Protein 3TJM (pdb70)

GO terms:
  GO:0005737 cytoplasm (C, IDA)
  GO:0004316 3-oxoacyl-[acyl-carrier-protein] reductase (NADPH) activity (F, IDA)
  GO:0006631 fatty acid metabolic process (P, IDA)
  GO:0019171 (3R)-hydroxyacyl-[acyl-carrier-protein] dehydratase activity (F, IDA)
  GO:0044788 host-mediated perturbation of viral process (P, IDA)
  GO:0004312 fatty acid synthase activity (F, EXP)
  GO:0004313 [acyl-carrier-protein] S-acetyltransferase activity (F, EXP)
  GO:0004315 3-oxoacyl-[acyl-carrier-protein] synthase activity (F, EXP)
  GO:0141148 enoyl-[acyl-carrier-protein] reductase (NADPH) activity (F, EXP)
  GO:0019171 (3R)-hydroxyacyl-[acyl-carrier-protein] dehydratase activity (F, EXP)
  GO:0005515 protein binding (F, IPI)
  GO:0006631 fatty acid metabolic process (P, TAS)
  GO:0004313 [acyl-carrier-protein] S-acetyltransferase activity (F, IDA)
  GO:0005829 cytosol (C, TAS)
  GO:0046949 fatty-acyl-CoA biosynthetic process (P, TAS)
  GO:0045296 cadherin binding (F, HDA)
  GO:0005829 cytosol (C, IDA)
  GO:0005886 plasma membrane (C, IDA)
  GO:0001649 osteoblast differentiation (P, HDA)
  GO:0070062 extracellular exosome (C, HDA)

Nearest PDB structures (foldseek):
  3tjm-assembly1_A  TM=1.004E+00  e=5.003E-56  Homo sapiens
  7mhd-assembly1_A  TM=9.958E-01  e=5.129E-49  Homo sapiens
  7mhe-assembly1_AAA  TM=9.883E-01  e=7.276E-49  Homo sapiens
  4z49-assembly2_B  TM=9.586E-01  e=8.166E-47  Homo sapiens
  2px6-assembly1_A  TM=9.885E-01  e=1.459E-42  Homo sapiens

Foldseek 3Di:
DVCQLWDDQPDDQKAWLEDQDDPDAEEEEEDALSFHPVLCNVLCHPANGGYMYGGDHNPADLQALLRNLVVVVVVSCVVPVDDDHHYEYAHLGLQSQVSNLQVVPVVPPPDDHDHAYEYEAYHLCRLVVVLVVQCVVDDPPDPLLLLLSLLLVVLVVQDVDDRPVSSVVRRPDDDNQVNLQVSLVSSCVVVVPDDSVRSSRSSSVSSSSSVNSNPDDHPAAAAYEYEYEHCVCPDQNVNVVRHPHHYHYDHAHDHSRCLCDDRNVVVVSVVVVVD

Sequence (275 aa):
NLRSLLVNPEGPTLMMRLNSVQSSERPLFLVHPIEGSTTVFHSLASRLSIPTYGLQCTRAAPLDSIHHSLAAYYIDCIRQVQPEGPYRVAGYSYGACVAFEMCSQLQAQQSPAPTHNSLFLFDGSPTYVLAYTGSYRAKLTPGCEAEAETEAICFFVQQFTDMEHNRVLEALLPLKGLEERVAAAVDLIIKSHQGLDRQELSFAARSFYYKLRAAEQYTPKAKYHGNVMLLRAAAGADYNLSQVCDGKVSVHVIEGDHATLLEGSGLESIISIIHSS

Structure (mmCIF, N/CA/C/O backbone):
data_3TJM
#
_entry.id   3TJM
#
_cell.length_a   50.915
_cell.length_b   62.097
_cell.length_c   76.511
_cell.angle_alpha   90.00
_cell.angle_beta   90.00
_cell.angle_gamma   90.00
#
_symmetry.space_group_name_H-M   'P 21 21 21'
#
loop_
_entity.id
_entity.type
_entity.pdbx_description
1 polymer 'Fatty acid synthase'
2 non-polymer 'methyl (R)-(6Z,9Z,12Z)-octadeca-6,9,12-trien-1-ylphosphonofluoridate'
3 water water
#
loop_
_atom_site.group_PDB
_atom_site.id
_atom_site.type_symbol
_atom_site.label_atom_id
_atom_site.label_alt_id
_atom_site.label_comp_id
_atom_site.label_asym_id
_atom_site.label_entity_id
_atom_site.label_seq_id
_atom_site.pdbx_PDB_ins_code
_atom_site.Cartn_x
_atom_site.Cartn_y
_atom_site.Cartn_z
_atom_site.occupancy
_atom_site.B_iso_or_equiv
_atom_site.auth_seq_id
_atom_site.auth_comp_id
_atom_site.auth_asym_id
_atom_site.auth_atom_id
_atom_site.pdbx_PDB_model_num
ATOM 1 N N . ASN A 1 1 ? -7.717 76.439 44.318 1.00 26.85 2218 ASN A N 1
ATOM 2 C CA . ASN A 1 1 ? -9.162 76.102 44.120 1.00 25.17 2218 ASN A CA 1
ATOM 3 C C . ASN A 1 1 ? -9.422 74.692 44.610 1.00 24.16 2218 ASN A C 1
ATOM 4 O O . ASN A 1 1 ? -8.834 73.726 44.105 1.00 23.05 2218 ASN A O 1
ATOM 9 N N . LEU A 1 2 ? -10.306 74.565 45.586 1.00 22.69 2219 LEU A N 1
ATOM 10 C CA . LEU A 1 2 ? -10.455 73.309 46.321 1.00 23.28 2219 LEU A CA 1
ATOM 11 C C . LEU A 1 2 ? -10.865 72.127 45.476 1.00 23.41 2219 LEU A C 1
ATOM 12 O O . LEU A 1 2 ? -10.395 71.007 45.734 1.00 22.52 2219 LEU A O 1
ATOM 17 N N . ARG A 1 3 ? -11.681 72.321 44.443 1.00 24.72 2220 ARG A N 1
ATOM 18 C CA . ARG A 1 3 ? -12.068 71.133 43.676 1.00 25.74 2220 ARG A CA 1
ATOM 19 C C . ARG A 1 3 ? -10.902 70.567 42.845 1.00 25.64 2220 ARG A C 1
ATOM 20 O O . ARG A 1 3 ? -10.945 69.403 42.459 1.00 25.85 2220 ARG A O 1
ATOM 35 N N . SER A 1 4 ? -9.844 71.358 42.633 1.00 25.04 2221 SER A N 1
ATOM 36 C CA . SER A 1 4 ? -8.568 70.840 42.079 1.00 25.10 2221 SER A CA 1
ATOM 37 C C . SER A 1 4 ? -7.888 69.812 43.002 1.00 24.98 2221 SER A C 1
ATOM 38 O O . SER A 1 4 ? -6.980 69.085 42.592 1.00 25.79 2221 SER A O 1
ATOM 43 N N . LEU A 1 5 ? -8.324 69.771 44.255 1.00 23.50 2222 LEU A N 1
ATOM 44 C CA . LEU A 1 5 ? -7.798 68.815 45.238 1.00 23.22 2222 LEU A CA 1
ATOM 45 C C . LEU A 1 5 ? -8.703 67.597 45.325 1.00 22.32 2222 LEU A C 1
ATOM 46 O O . LEU A 1 5 ? -8.537 66.735 46.212 1.00 23.51 2222 LEU A O 1
ATOM 51 N N . LEU A 1 6 ? -9.645 67.516 44.383 1.00 20.76 2223 LEU A N 1
ATOM 52 C CA . LEU A 1 6 ? -10.627 66.432 44.349 1.00 20.10 2223 LEU A CA 1
ATOM 53 C C . LEU A 1 6 ? -10.655 65.720 42.995 1.00 19.32 2223 LEU A C 1
ATOM 54 O O . LEU A 1 6 ? -10.298 66.277 41.954 1.00 21.68 2223 LEU A O 1
ATOM 59 N N . VAL A 1 7 ? -11.044 64.459 43.036 1.00 18.27 2224 VAL A N 1
ATOM 60 C CA . VAL A 1 7 ? -11.184 63.624 41.850 1.00 17.51 2224 VAL A CA 1
ATOM 61 C C . VAL A 1 7 ? -12.594 63.047 41.841 1.00 17.14 2224 VAL A C 1
ATOM 62 O O . VAL A 1 7 ? -13.147 62.698 42.897 1.00 17.10 2224 VAL A O 1
ATOM 69 N N . ASN A 1 8 ? -13.184 62.941 40.660 1.00 15.96 2225 ASN A N 1
ATOM 70 C CA . ASN A 1 8 ? -14.406 62.140 40.507 1.00 14.92 2225 ASN A CA 1
ATOM 71 C C . ASN A 1 8 ? -14.054 60.674 40.761 1.00 14.82 2225 ASN A C 1
ATOM 72 O O . ASN A 1 8 ? -13.322 60.096 39.979 1.00 15.24 2225 ASN A O 1
ATOM 77 N N . PRO A 1 9 ? -14.535 60.076 41.871 1.00 14.55 2226 PRO A N 1
ATOM 78 C CA . PRO A 1 9 ? -14.080 58.697 42.131 1.00 15.09 2226 PRO A CA 1
ATOM 79 C C . PRO A 1 9 ? -14.472 57.690 41.055 1.00 16.03 2226 PRO A C 1
ATOM 80 O O . PRO A 1 9 ? -13.830 56.657 40.939 1.00 15.68 2226 PRO A O 1
ATOM 84 N N . GLU A 1 10 ? -15.483 58.031 40.260 1.00 15.88 2227 GLU A N 1
ATOM 85 C CA . GLU A 1 10 ? -15.938 57.174 39.165 1.00 17.24 2227 GLU A CA 1
ATOM 86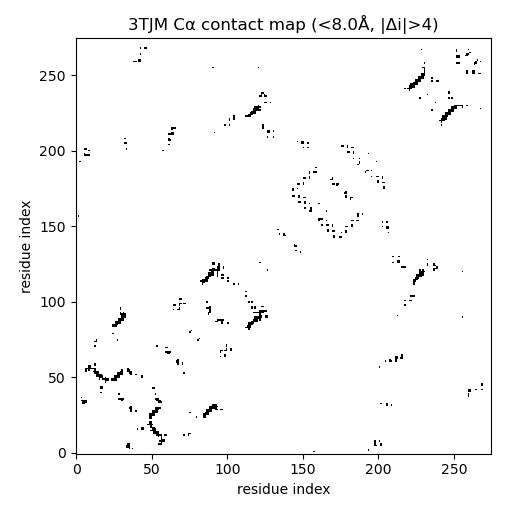 C C . GLU A 1 10 ? -15.483 57.714 37.818 1.00 17.05 2227 GLU A C 1
ATOM 87 O O . GLU A 1 10 ? -15.967 57.259 36.782 1.00 18.69 2227 GLU A O 1
ATOM 93 N N . GLY A 1 11 ? -14.588 58.698 37.821 1.00 16.19 2228 GLY A N 1
ATOM 94 C CA . GLY A 1 11 ? -14.032 59.229 36.573 1.00 16.73 2228 GLY A CA 1
ATOM 95 C C . GLY A 1 11 ? -13.066 58.258 35.922 1.00 16.22 2228 GLY A C 1
ATOM 96 O O . GLY A 1 11 ? -12.723 57.228 36.493 1.00 16.89 2228 GLY A O 1
ATOM 97 N N . PRO A 1 12 ? -12.622 58.575 34.711 1.00 15.12 2229 PRO A N 1
ATOM 98 C CA . PRO A 1 12 ? -11.681 57.712 33.997 1.00 15.10 2229 PRO A CA 1
ATOM 99 C C . PRO A 1 12 ? -10.260 57.840 34.565 1.00 15.02 2229 PRO A C 1
ATOM 100 O O . PRO A 1 12 ? -9.816 58.921 34.935 1.00 15.71 2229 PRO A O 1
ATOM 104 N N . THR A 1 13 ? -9.525 56.746 34.601 1.00 14.00 2230 THR A N 1
ATOM 105 C CA . THR A 1 13 ? -8.147 56.815 35.087 1.00 14.18 2230 THR A CA 1
ATOM 106 C C . THR A 1 13 ? -7.251 57.558 34.103 1.00 13.85 2230 THR A C 1
ATOM 107 O O . THR A 1 13 ? -6.502 58.459 34.501 1.00 14.32 2230 THR A O 1
ATOM 111 N N . LEU A 1 14 ? -7.376 57.206 32.819 1.00 13.79 2231 LEU A N 1
ATOM 112 C CA . LEU A 1 14 ? -6.619 57.862 31.767 1.00 14.68 2231 LEU A CA 1
ATOM 113 C C . LEU A 1 14 ? -7.471 58.936 31.113 1.00 15.45 2231 LEU A C 1
ATOM 114 O O . LEU A 1 14 ? -8.638 58.680 30.773 1.00 16.26 2231 LEU A O 1
ATOM 119 N N . MET A 1 15 ? -6.896 60.129 30.956 1.00 15.71 2232 MET A N 1
ATOM 120 C CA A MET A 1 15 ? -7.612 61.232 30.313 0.40 16.90 2232 MET A CA 1
ATOM 121 C CA B MET A 1 15 ? -7.617 61.257 30.351 0.60 19.14 2232 MET A CA 1
ATOM 122 C C . MET A 1 15 ? -6.761 62.003 29.342 1.00 16.69 2232 MET A C 1
ATOM 123 O O . MET A 1 15 ? -5.633 62.339 29.614 1.00 16.17 2232 MET A O 1
ATOM 132 N N . ARG A 1 16 ? -7.346 62.289 28.199 1.00 16.30 2233 ARG A N 1
ATOM 133 C CA . ARG A 1 16 ? -6.650 63.059 27.192 1.00 17.22 2233 ARG A CA 1
ATOM 134 C C . ARG A 1 16 ? -6.631 64.522 27.600 1.00 18.37 2233 ARG A C 1
ATOM 135 O O . ARG A 1 16 ? -7.719 65.133 27.638 1.00 21.05 2233 ARG A O 1
ATOM 143 N N . LEU A 1 17 ? -5.429 65.095 27.812 1.00 15.79 2234 LEU A N 1
ATOM 144 C CA . LEU A 1 17 ? -5.240 66.462 28.340 1.00 16.60 2234 LEU A CA 1
ATOM 145 C C . LEU A 1 17 ? -5.003 67.535 27.274 1.00 17.16 2234 LEU A C 1
ATOM 146 O O . LEU A 1 17 ? -4.997 68.725 27.596 1.00 20.28 2234 LEU A O 1
ATOM 155 N N . ASN A 1 18 ? -4.747 67.127 26.041 1.00 15.95 2235 ASN A N 1
ATOM 156 C CA . ASN A 1 18 ? -4.661 68.079 24.929 1.00 16.01 2235 ASN A CA 1
ATOM 157 C C . ASN A 1 18 ? -5.284 67.452 23.672 1.00 16.84 2235 ASN A C 1
ATOM 158 O O . ASN A 1 18 ? -5.770 66.306 23.726 1.00 16.04 2235 ASN A O 1
ATOM 163 N N . SER A 1 19 ? -5.292 68.196 22.564 1.00 17.57 2236 SER A N 1
ATOM 164 C CA . SER A 1 19 ? -5.963 67.745 21.354 1.00 18.63 2236 SER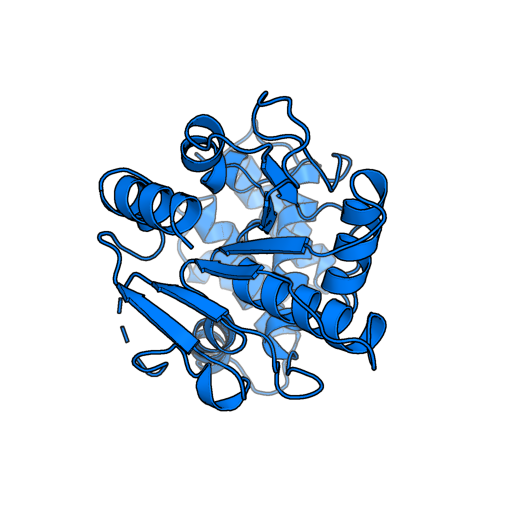 A CA 1
ATOM 165 C C . SER A 1 19 ? -4.986 67.478 20.198 1.00 19.20 2236 SER A C 1
ATOM 166 O O . SER A 1 19 ? -5.383 67.350 19.041 1.00 20.63 2236 SER A O 1
ATOM 171 N N . VAL A 1 20 ? -3.703 67.367 20.517 1.00 19.29 2237 VAL A N 1
ATOM 172 C CA . VAL A 1 20 ? -2.718 67.071 19.482 1.00 19.52 2237 VAL A CA 1
ATOM 173 C C . VAL A 1 20 ? -2.992 65.692 18.919 1.00 20.16 2237 VAL A C 1
ATOM 174 O O . VAL A 1 20 ? -3.128 64.711 19.675 1.00 19.92 2237 VAL A O 1
ATOM 178 N N . GLN A 1 21 ? -3.071 65.613 17.592 1.00 21.50 2238 GLN A N 1
ATOM 179 C CA . GLN A 1 21 ? -3.295 64.353 16.901 1.00 22.32 2238 GLN A CA 1
ATOM 180 C C . GLN A 1 21 ? -2.157 64.083 15.917 1.00 23.04 2238 GLN A C 1
ATOM 181 O O . GLN A 1 21 ? -1.994 64.796 14.917 1.00 24.36 2238 GLN A O 1
ATOM 187 N N . SER A 1 22 ? -1.384 63.049 16.194 1.00 23.75 2239 SER A N 1
ATOM 188 C CA . SER A 1 22 ? -0.251 62.676 15.354 1.00 24.31 2239 SER A CA 1
ATOM 189 C C . SER A 1 22 ? 0.169 61.254 15.651 1.00 24.95 2239 SER A C 1
ATOM 190 O O . SER A 1 22 ? -0.398 60.604 16.543 1.00 25.07 2239 SER A O 1
ATOM 193 N N . SER A 1 23 ? 1.166 60.764 14.918 1.00 26.20 2240 SER A N 1
ATOM 194 C CA . SER A 1 23 ? 1.665 59.422 15.166 1.00 26.81 2240 SER A CA 1
ATOM 195 C C . SER A 1 23 ? 2.761 59.430 16.230 1.00 25.96 2240 SER A C 1
ATOM 196 O O . SER A 1 23 ? 3.325 58.379 16.521 1.00 26.52 2240 SER A O 1
ATOM 199 N N . GLU A 1 24 ? 3.065 60.601 16.793 1.00 24.86 2241 GLU A N 1
ATOM 200 C CA . GLU A 1 24 ? 4.055 60.668 17.877 1.00 24.86 2241 GLU A CA 1
ATOM 201 C C . GLU A 1 24 ? 3.503 59.989 19.117 1.00 22.98 2241 GLU A C 1
ATOM 202 O O . GLU A 1 24 ? 2.362 60.217 19.499 1.00 23.25 2241 GLU A O 1
ATOM 208 N N . ARG A 1 25 ? 4.306 59.120 19.714 1.00 21.67 2242 ARG A N 1
ATOM 209 C CA . ARG A 1 25 ? 3.900 58.446 20.956 1.00 21.45 2242 ARG A CA 1
ATOM 210 C C . ARG A 1 25 ? 3.556 59.492 22.024 1.00 19.96 2242 ARG A C 1
ATOM 211 O O . ARG A 1 25 ? 4.231 60.515 22.145 1.00 20.82 2242 ARG A O 1
ATOM 219 N N . PRO A 1 26 ? 2.455 59.259 22.777 1.00 18.28 2243 PRO A N 1
ATOM 220 C CA . PRO A 1 26 ? 2.053 60.260 23.769 1.00 18.19 2243 PRO A CA 1
ATOM 221 C C . PRO A 1 26 ? 2.983 60.366 24.965 1.00 17.69 2243 PRO A C 1
ATOM 222 O O . PRO A 1 26 ? 3.803 59.480 25.210 1.00 19.44 2243 PRO A O 1
ATOM 226 N N . LEU A 1 27 ? 2.821 61.445 25.714 1.00 16.39 2244 LEU A N 1
ATOM 227 C CA . LEU A 1 27 ? 3.442 61.596 27.013 1.00 15.26 2244 LEU A CA 1
ATOM 228 C C . LEU A 1 27 ? 2.340 61.359 28.054 1.00 13.93 2244 LEU A C 1
ATOM 229 O O . LEU A 1 27 ? 1.263 61.938 27.960 1.00 14.14 2244 LEU A O 1
ATOM 234 N N . PHE A 1 28 ? 2.629 60.506 29.029 1.00 13.76 2245 PHE A N 1
ATOM 235 C CA . PHE A 1 28 ? 1.668 60.197 30.116 1.00 13.45 2245 PHE A CA 1
ATOM 236 C C . PHE A 1 28 ? 2.136 60.860 31.406 1.00 13.84 2245 PHE A C 1
ATOM 237 O O . PHE A 1 28 ? 3.291 60.688 31.788 1.00 14.90 2245 PHE A O 1
ATOM 245 N N . LEU A 1 29 ? 1.246 61.620 32.048 1.00 13.74 2246 LEU A N 1
ATOM 246 C CA . LEU A 1 29 ? 1.585 62.448 33.214 1.00 13.54 2246 LEU A CA 1
ATOM 247 C C . LEU A 1 29 ? 0.883 61.925 34.453 1.00 13.63 2246 LEU A C 1
ATOM 248 O O . LEU A 1 29 ? -0.340 61.866 34.466 1.00 14.30 2246 LEU A O 1
ATOM 257 N N . VAL A 1 30 ? 1.652 61.602 35.497 1.00 13.45 2247 VAL A N 1
ATOM 258 C CA . VAL A 1 30 ? 1.091 61.016 36.709 1.00 13.31 2247 VAL A CA 1
ATOM 259 C C . VAL A 1 30 ? 0.909 62.047 37.798 1.00 13.30 2247 VAL A C 1
ATOM 260 O O . VAL A 1 30 ? 1.850 62.755 38.153 1.00 14.31 2247 VAL A O 1
ATOM 264 N N . HIS A 1 31 ? -0.316 62.062 38.328 1.00 13.47 2248 HIS A N 1
ATOM 265 C CA . HIS A 1 31 ? -0.807 62.991 39.352 1.00 13.10 2248 HIS A CA 1
ATOM 266 C C . HIS A 1 31 ? 0.078 63.159 40.586 1.00 14.17 2248 HIS A C 1
ATOM 267 O O . HIS A 1 31 ? 0.768 62.233 41.014 1.00 14.18 2248 HIS A O 1
ATOM 274 N N . PRO A 1 32 ? -0.003 64.339 41.219 1.00 14.32 2249 PRO A N 1
ATOM 275 C CA . PRO A 1 32 ? 0.558 64.532 42.564 1.00 15.18 2249 PRO A CA 1
ATOM 276 C C . PRO A 1 32 ? -0.343 63.895 43.633 1.00 15.16 2249 PRO A C 1
ATOM 277 O O . PRO A 1 32 ? -1.305 63.179 43.312 1.00 15.54 2249 PRO A O 1
ATOM 281 N N . ILE A 1 33 ? -0.036 64.145 44.898 1.00 16.46 2250 ILE A N 1
ATOM 282 C CA . ILE A 1 33 ? -0.715 63.414 45.962 1.00 17.26 2250 ILE A CA 1
ATOM 283 C C . ILE A 1 33 ? -2.256 63.558 45.934 1.00 16.53 2250 ILE A C 1
ATOM 284 O O . ILE A 1 33 ? -2.992 62.609 46.250 1.00 17.59 2250 ILE A O 1
ATOM 293 N N . GLU A 1 34 ? -2.742 64.728 45.546 1.00 16.93 2251 GLU A N 1
ATOM 294 C CA . GLU A 1 34 ? -4.193 64.930 45.552 1.00 17.05 2251 GLU A CA 1
ATOM 295 C C . GLU A 1 34 ? -4.918 64.068 44.508 1.00 16.12 2251 GLU A C 1
ATOM 296 O O . GLU A 1 34 ? -6.141 63.888 44.599 1.00 17.23 2251 GLU A O 1
ATOM 302 N N . GLY A 1 35 ? -4.187 63.511 43.536 1.00 15.15 2252 GLY A N 1
ATOM 303 C CA . GLY A 1 35 ? -4.794 62.505 42.666 1.00 15.49 2252 GLY A CA 1
ATOM 304 C C . GLY A 1 35 ? -5.320 63.023 41.341 1.00 14.13 2252 GLY A C 1
ATOM 305 O O . GLY A 1 35 ? -5.622 62.248 40.443 1.00 14.24 2252 GLY A O 1
ATOM 306 N N . SER A 1 36 ? -5.450 64.337 41.224 1.00 15.05 2253 SER A N 1
ATOM 307 C CA . SER A 1 36 ? -6.008 64.978 40.047 1.00 15.50 2253 SER A CA 1
ATOM 308 C C . SER A 1 36 ? -4.922 65.366 39.051 1.00 16.02 2253 SER A C 1
ATOM 309 O O . SER A 1 36 ? -3.719 65.379 39.373 1.00 16.33 2253 SER A O 1
ATOM 314 N N . THR A 1 37 ? -5.369 65.641 37.827 1.00 16.50 2254 THR A N 1
ATOM 315 C CA . THR A 1 37 ? -4.450 66.050 36.770 1.00 16.85 2254 THR A CA 1
ATOM 316 C C . THR A 1 37 ? -4.480 67.563 36.493 1.00 18.01 2254 THR A C 1
ATOM 317 O O . THR A 1 37 ? -3.795 68.034 35.590 1.00 17.66 2254 THR A O 1
ATOM 321 N N . THR A 1 38 ? -5.221 68.318 37.302 1.00 18.68 2255 THR A N 1
ATOM 322 C CA . THR A 1 38 ? -5.377 69.774 37.127 1.00 20.08 2255 THR A CA 1
ATOM 323 C C . THR A 1 38 ? -4.052 70.521 37.005 1.00 19.97 2255 THR A C 1
ATOM 324 O O . THR A 1 38 ? -3.937 71.453 36.187 1.00 21.17 2255 THR A O 1
ATOM 328 N N . VAL A 1 39 ? -3.052 70.115 37.790 1.00 19.86 2256 VAL A N 1
ATOM 329 C CA . VAL A 1 39 ? -1.750 70.797 37.804 1.00 21.00 2256 VAL A CA 1
ATOM 330 C C . VAL A 1 39 ? -1.065 70.733 36.431 1.00 20.09 2256 VAL A C 1
ATOM 331 O O . VAL A 1 39 ? -0.189 71.549 36.124 1.00 21.48 2256 VAL A O 1
ATOM 335 N N . PHE A 1 40 ? -1.476 69.785 35.588 1.00 18.80 2257 PHE A N 1
ATOM 336 C CA . PHE A 1 40 ? -0.852 69.601 34.271 1.00 18.40 2257 PHE A CA 1
ATOM 337 C C . PHE A 1 40 ? -1.524 70.335 33.123 1.00 18.62 2257 PHE A C 1
ATOM 338 O O . PHE A 1 40 ? -1.077 70.204 31.964 1.00 18.66 2257 PHE A O 1
ATOM 346 N N . HIS A 1 41 ? -2.598 71.069 33.407 1.00 19.55 2258 HIS A N 1
ATOM 347 C CA . HIS A 1 41 ? -3.343 71.694 32.315 1.00 20.59 2258 HIS A CA 1
ATOM 348 C C . HIS A 1 41 ? -2.485 72.648 31.494 1.00 19.84 2258 HIS A C 1
ATOM 349 O O . HIS A 1 41 ? -2.539 72.617 30.260 1.00 20.83 2258 HIS A O 1
ATOM 356 N N . SER A 1 42 ? -1.695 73.489 32.166 1.00 20.20 2259 SER A N 1
ATOM 357 C CA . SER A 1 42 ? -0.895 74.480 31.422 1.00 20.28 2259 SER A CA 1
ATOM 358 C C . SER A 1 42 ? 0.148 73.777 30.562 1.00 20.04 2259 SER A C 1
ATOM 359 O O . SER A 1 42 ? 0.314 74.091 29.384 1.00 20.38 2259 SER A O 1
ATOM 362 N N . LEU A 1 43 ? 0.822 72.790 31.149 1.00 18.94 2260 LEU A N 1
ATOM 363 C CA . LEU A 1 43 ? 1.827 72.044 30.429 1.00 18.86 2260 LEU A CA 1
ATOM 364 C C . LEU A 1 43 ? 1.205 71.340 29.227 1.00 18.63 2260 LEU A C 1
ATOM 365 O O . LEU A 1 43 ? 1.700 71.453 28.100 1.00 18.55 2260 LEU A O 1
ATOM 374 N N . ALA A 1 44 ? 0.114 70.593 29.448 1.00 18.00 2261 ALA A N 1
ATOM 375 C CA . ALA A 1 44 ? -0.497 69.850 28.347 1.00 19.07 2261 ALA A CA 1
ATOM 376 C C . ALA A 1 44 ? -0.954 70.721 27.208 1.00 18.92 2261 ALA A C 1
ATOM 377 O O . ALA A 1 44 ? -0.794 70.332 26.053 1.00 20.15 2261 ALA A O 1
ATOM 379 N N . SER A 1 45 ? -1.500 71.895 27.526 1.00 20.15 2262 SER A N 1
ATOM 380 C CA . SER A 1 45 ? -1.993 72.793 26.482 1.00 20.99 2262 SER A CA 1
ATOM 381 C C . SER A 1 45 ? -0.867 73.258 25.571 1.00 20.94 2262 SER A C 1
ATOM 382 O O . SER A 1 45 ? -1.103 73.545 24.391 1.00 21.53 2262 SER A O 1
ATOM 387 N N . ARG A 1 46 ? 0.348 73.301 26.124 1.00 20.16 2263 ARG A N 1
ATOM 388 C CA . ARG A 1 46 ? 1.521 73.825 25.401 1.00 20.02 2263 ARG A CA 1
ATOM 389 C C . ARG A 1 46 ? 2.318 72.764 24.652 1.00 20.79 2263 ARG A C 1
ATOM 390 O O . ARG A 1 46 ? 3.042 73.079 23.717 1.00 21.94 2263 ARG A O 1
ATOM 398 N N . LEU A 1 47 ? 2.213 71.500 25.050 1.00 20.56 2264 LEU A N 1
ATOM 399 C CA . LEU A 1 47 ? 3.025 70.492 24.392 1.00 20.64 2264 LEU A CA 1
ATOM 400 C C . LEU A 1 47 ? 2.555 70.139 22.988 1.00 20.96 2264 LEU A C 1
ATOM 401 O O . LEU A 1 47 ? 1.355 70.075 22.718 1.00 21.70 2264 LEU A O 1
ATOM 406 N N . SER A 1 48 ? 3.513 69.869 22.108 1.00 21.61 2265 SER A N 1
ATOM 407 C CA . SER A 1 48 ? 3.225 69.545 20.723 1.00 21.84 2265 SER A CA 1
ATOM 408 C C . SER A 1 48 ? 3.045 68.078 20.472 1.00 20.95 2265 SER A C 1
ATOM 409 O O . SER A 1 48 ? 2.963 67.647 19.322 1.00 21.90 2265 SER A O 1
ATOM 412 N N . ILE A 1 49 ? 3.037 67.290 21.548 1.00 20.16 2266 ILE A N 1
ATOM 413 C CA . ILE A 1 49 ? 2.818 65.862 21.424 1.00 19.94 2266 ILE A CA 1
ATOM 414 C C . ILE A 1 49 ? 1.516 65.518 22.140 1.00 17.11 2266 ILE A C 1
ATOM 415 O O . ILE A 1 49 ? 1.124 66.231 23.081 1.00 16.99 2266 ILE A O 1
ATOM 420 N N . PRO A 1 50 ? 0.853 64.430 21.695 1.00 16.15 2267 PRO A N 1
ATOM 421 C CA . PRO A 1 50 ? -0.366 63.988 22.381 1.00 15.24 2267 PRO A CA 1
ATOM 422 C C . PRO A 1 50 ? -0.050 63.765 23.853 1.00 15.02 2267 PRO A C 1
ATOM 423 O O . PRO A 1 50 ? 0.960 63.116 24.170 1.00 16.01 2267 PRO A O 1
ATOM 427 N N . THR A 1 51 ? -0.892 64.290 24.742 1.00 13.78 2268 THR A N 1
ATOM 428 C CA . THR A 1 51 ? -0.603 64.245 26.169 1.00 13.99 2268 THR A CA 1
ATOM 429 C C . THR A 1 51 ? -1.831 63.720 26.920 1.00 13.48 2268 THR A C 1
ATOM 430 O O . THR A 1 51 ? -2.965 64.170 26.716 1.00 14.01 2268 THR A O 1
ATOM 434 N N . TYR A 1 52 ? -1.567 62.742 27.787 1.00 12.73 2269 TYR A N 1
ATOM 435 C CA . TYR A 1 52 ? -2.580 62.155 28.667 1.00 12.71 2269 TYR A CA 1
ATOM 436 C C . TYR A 1 52 ? -2.184 62.338 30.116 1.00 12.96 2269 TYR A C 1
ATOM 437 O O . TYR A 1 52 ? -0.987 62.408 30.443 1.00 13.79 2269 TYR A O 1
ATOM 446 N N . GLY A 1 53 ? -3.189 62.362 30.985 1.00 13.09 2270 GLY A N 1
ATOM 447 C CA . GLY A 1 53 ? -2.955 62.337 32.438 1.00 13.47 2270 GLY A CA 1
ATOM 448 C C . GLY A 1 53 ? -3.519 61.065 33.035 1.00 13.13 2270 GLY A C 1
ATOM 449 O O . GLY A 1 53 ? -4.444 60.446 32.495 1.00 14.15 2270 GLY A O 1
ATOM 450 N N . LEU A 1 54 ? -2.926 60.684 34.155 1.00 12.99 2271 LEU A N 1
ATOM 451 C CA . LEU A 1 54 ? -3.446 59.598 34.985 1.00 13.28 2271 LEU A CA 1
ATOM 452 C C . LEU A 1 54 ? -3.912 60.206 36.298 1.00 13.44 2271 LEU A C 1
ATOM 453 O O . LEU A 1 54 ? -3.136 60.846 36.998 1.00 13.45 2271 LEU A O 1
ATOM 458 N N . GLN A 1 55 ? -5.187 59.996 36.623 1.00 13.05 2272 GLN A N 1
ATOM 459 C CA . GLN A 1 55 ? -5.726 60.428 37.916 1.00 13.44 2272 GLN A CA 1
ATOM 460 C C . GLN A 1 55 ? -6.068 59.211 38.756 1.00 13.60 2272 GLN A C 1
ATOM 461 O O . GLN A 1 55 ? -6.284 58.114 38.213 1.00 14.03 2272 GLN A O 1
ATOM 467 N N . CYS A 1 56 ? -6.146 59.420 40.068 1.00 14.47 2273 CYS A N 1
ATOM 468 C CA . CYS A 1 56 ? -6.300 58.323 41.023 1.00 14.14 2273 CYS A CA 1
ATOM 469 C C . CYS A 1 56 ? -7.756 58.204 41.467 1.00 14.31 2273 CYS A C 1
ATOM 470 O O . CYS A 1 56 ? -8.236 59.025 42.268 1.00 15.40 2273 CYS A O 1
ATOM 473 N N . THR A 1 57 ? -8.462 57.206 40.924 1.00 13.68 2274 THR A N 1
ATOM 474 C CA . THR A 1 57 ? -9.912 57.085 41.163 1.00 14.23 2274 THR A CA 1
ATOM 475 C C . THR A 1 57 ? -10.193 55.908 42.076 1.00 15.30 2274 THR A C 1
ATOM 476 O O . THR A 1 57 ? -9.258 55.255 42.542 1.00 15.50 2274 THR A O 1
ATOM 480 N N . ARG A 1 58 ? -11.475 55.625 42.316 1.00 15.54 2275 ARG A N 1
ATOM 481 C CA . ARG A 1 58 ? -11.821 54.505 43.194 1.00 17.02 2275 ARG A CA 1
ATOM 482 C C . ARG A 1 58 ? -11.281 53.168 42.684 1.00 17.62 2275 ARG A C 1
ATOM 483 O O . ARG A 1 58 ? -11.078 52.248 43.471 1.00 20.37 2275 ARG A O 1
ATOM 491 N N . ALA A 1 59 ? -11.077 53.062 41.366 1.00 17.41 2276 ALA A N 1
ATOM 492 C CA . ALA A 1 59 ? -10.612 51.836 40.723 1.00 18.73 2276 ALA A CA 1
ATOM 493 C C . ALA A 1 59 ? -9.134 51.543 40.933 1.00 18.14 2276 ALA A C 1
ATOM 494 O O . ALA A 1 59 ? -8.669 50.449 40.601 1.00 20.61 2276 ALA A O 1
ATOM 496 N N . ALA A 1 60 ? -8.375 52.518 41.412 1.00 17.03 2277 ALA A N 1
ATOM 497 C CA . ALA A 1 60 ? -6.920 52.349 41.568 1.00 17.75 2277 ALA A CA 1
ATOM 498 C C . ALA A 1 60 ? -6.597 51.474 42.780 1.00 17.98 2277 ALA A C 1
ATOM 499 O O . ALA A 1 60 ? -7.097 51.729 43.876 1.00 19.06 2277 ALA A O 1
ATOM 501 N N . PRO A 1 61 ? -5.761 50.443 42.600 1.00 17.28 2278 PRO A N 1
ATOM 502 C CA . PRO A 1 61 ? -5.369 49.647 43.778 1.00 18.30 2278 PRO A CA 1
ATOM 503 C C . PRO A 1 61 ? -4.266 50.367 44.547 1.00 19.21 2278 PRO A C 1
ATOM 504 O O . PRO A 1 61 ? -3.172 50.627 44.005 1.00 20.85 2278 PRO A O 1
ATOM 508 N N . LEU A 1 62 ? -4.527 50.652 45.815 1.00 20.17 2279 LEU A N 1
ATOM 509 C CA . LEU A 1 62 ? -3.610 51.436 46.632 1.00 20.25 2279 LEU A CA 1
ATOM 510 C C . LEU A 1 62 ? -2.921 50.613 47.721 1.00 20.59 2279 LEU A C 1
ATOM 511 O O . LEU A 1 62 ? -2.339 51.185 48.645 1.00 22.38 2279 LEU A O 1
ATOM 516 N N . ASP A 1 63 ? -2.925 49.289 47.595 1.00 20.96 2280 ASP A N 1
ATOM 517 C CA . ASP A 1 63 ? -2.216 48.466 48.581 1.00 21.74 2280 ASP A CA 1
ATOM 518 C C . ASP A 1 63 ? -0.701 48.716 48.552 1.00 20.93 2280 ASP A C 1
ATOM 519 O O . ASP A 1 63 ? -0.019 48.590 49.579 1.00 22.61 2280 ASP A O 1
ATOM 524 N N . SER A 1 64 ? -0.177 49.106 47.384 1.00 19.55 2281 SER A N 1
ATOM 525 C CA . SER A 1 64 ? 1.246 49.434 47.263 1.00 18.30 2281 SER A CA 1
ATOM 526 C C . SER A 1 64 ? 1.470 50.296 46.037 1.00 17.55 2281 SER A C 1
ATOM 527 O O . SER A 1 64 ? 0.618 50.365 45.145 1.00 17.39 2281 SER A O 1
ATOM 530 N N . ILE A 1 65 ? 2.618 50.954 45.997 1.00 16.17 2282 ILE A N 1
ATOM 531 C CA . ILE A 1 65 ? 2.984 51.675 44.785 1.00 15.19 2282 ILE A CA 1
ATOM 532 C C . ILE A 1 65 ? 3.182 50.687 43.635 1.00 15.63 2282 ILE A C 1
ATOM 533 O O . ILE A 1 65 ? 2.894 51.029 42.489 1.00 15.83 2282 ILE A O 1
ATOM 542 N N . HIS A 1 66 ? 3.605 49.452 43.942 1.00 15.17 2283 HIS A N 1
ATOM 543 C CA A HIS A 1 66 ? 3.761 48.426 42.916 0.70 15.73 2283 HIS A CA 1
ATOM 544 C CA B HIS A 1 66 ? 3.771 48.438 42.897 0.30 16.28 2283 HIS A CA 1
ATOM 545 C C . HIS A 1 66 ? 2.429 48.158 42.224 1.00 15.54 2283 HIS A C 1
ATOM 546 O O . HIS A 1 66 ? 2.342 48.137 40.992 1.00 15.98 2283 HIS A O 1
ATOM 559 N N . SER A 1 67 ? 1.378 47.969 43.024 1.00 16.10 2284 SER A N 1
ATOM 560 C CA . SER A 1 67 ? 0.060 47.696 42.448 1.00 16.56 2284 SER A CA 1
ATOM 561 C C . SER A 1 67 ? -0.490 48.890 41.663 1.00 15.62 2284 SER A C 1
ATOM 562 O O . SER A 1 67 ? -1.047 48.713 40.576 1.00 16.32 2284 SER A O 1
ATOM 567 N N . LEU A 1 68 ? -0.334 50.092 42.219 1.00 14.98 2285 LEU A N 1
ATOM 568 C CA . LEU A 1 68 ? -0.823 51.297 41.550 1.00 14.73 2285 LEU A CA 1
ATOM 569 C C . LEU A 1 68 ? -0.162 51.469 40.180 1.00 14.08 2285 LEU A C 1
ATOM 570 O O . LEU A 1 68 ? -0.833 51.745 39.163 1.00 13.97 2285 LEU A O 1
ATOM 575 N N . ALA A 1 69 ? 1.143 51.273 40.150 1.00 13.94 2286 ALA A N 1
ATOM 576 C CA . ALA A 1 69 ? 1.911 51.441 38.914 1.00 13.16 2286 ALA A CA 1
ATOM 577 C C . ALA A 1 69 ? 1.492 50.411 37.882 1.00 13.72 2286 ALA A C 1
ATOM 578 O O . ALA A 1 69 ? 1.385 50.730 36.696 1.00 14.03 2286 ALA A O 1
ATOM 580 N N . ALA A 1 70 ? 1.289 49.168 38.318 1.00 13.63 2287 ALA A N 1
ATOM 581 C CA . ALA A 1 70 ? 0.866 48.130 37.377 1.00 13.96 2287 ALA A CA 1
ATOM 582 C C . ALA A 1 70 ? -0.515 48.440 36.760 1.00 14.01 2287 ALA A C 1
ATOM 583 O O . ALA A 1 70 ? -0.725 48.222 35.558 1.00 15.41 2287 ALA A O 1
ATOM 585 N N . TYR A 1 71 ? -1.423 48.978 37.575 1.00 13.50 2288 TYR A N 1
ATOM 586 C CA . TYR A 1 71 ? -2.726 49.364 37.095 1.00 13.00 2288 TYR A CA 1
ATOM 587 C C . TYR A 1 71 ? -2.613 50.510 36.070 1.00 12.72 2288 TYR A C 1
ATOM 588 O O . TYR A 1 71 ? -3.235 50.474 34.994 1.00 13.53 2288 TYR A O 1
ATOM 597 N N . TYR A 1 72 ? -1.793 51.509 36.375 1.00 12.98 2289 TYR A N 1
ATOM 598 C CA . TYR A 1 72 ? -1.617 52.598 35.429 1.00 12.19 2289 TYR A CA 1
ATOM 599 C C . TYR A 1 72 ? -0.997 52.110 34.112 1.00 13.20 2289 TYR A C 1
ATOM 600 O O . TYR A 1 72 ? -1.376 52.607 33.030 1.00 13.92 2289 TYR A O 1
ATOM 609 N N . ILE A 1 73 ? -0.057 51.159 34.171 1.00 13.10 2290 ILE A N 1
ATOM 610 C CA . ILE A 1 73 ? 0.492 50.593 32.925 1.00 13.65 2290 ILE A CA 1
ATOM 611 C C . ILE A 1 73 ? -0.618 49.890 32.132 1.00 14.53 2290 ILE A C 1
ATOM 612 O O . ILE A 1 73 ? -0.720 50.069 30.925 1.00 14.92 2290 ILE A O 1
ATOM 617 N N . ASP A 1 74 ? -1.468 49.111 32.809 1.00 14.91 2291 ASP A N 1
ATOM 618 C CA . ASP A 1 74 ? -2.614 48.500 32.122 1.00 16.58 2291 ASP A CA 1
ATOM 619 C C . ASP A 1 74 ? -3.440 49.583 31.419 1.00 15.41 2291 ASP A C 1
ATOM 620 O O . ASP A 1 74 ? -3.906 49.405 30.269 1.00 16.47 2291 ASP A O 1
ATOM 625 N N . CYS A 1 75 ? -3.665 50.711 32.105 1.00 14.53 2292 CYS A N 1
ATOM 626 C CA . CYS A 1 75 ? -4.474 51.792 31.524 1.00 14.65 2292 CYS A CA 1
ATOM 627 C C . CYS A 1 75 ? -3.827 52.416 30.297 1.00 14.34 2292 CYS A C 1
ATOM 628 O O . CYS A 1 75 ? -4.518 52.656 29.302 1.00 15.70 2292 CYS A O 1
ATOM 631 N N . ILE A 1 76 ? -2.523 52.673 30.372 1.00 14.92 2293 ILE A N 1
ATOM 632 C CA . ILE A 1 76 ? -1.816 53.286 29.238 1.00 15.99 2293 ILE A CA 1
ATOM 633 C C . ILE A 1 76 ? -1.846 52.372 28.013 1.00 16.61 2293 ILE A C 1
ATOM 634 O O . ILE A 1 76 ? -1.956 52.850 26.871 1.00 17.02 2293 ILE A O 1
ATOM 643 N N . ARG A 1 77 ? -1.831 51.066 28.259 1.00 17.58 2294 ARG A N 1
ATOM 644 C CA . ARG A 1 77 ? -1.791 50.085 27.173 1.00 18.40 2294 ARG A CA 1
ATOM 645 C C . ARG A 1 77 ? -3.093 50.048 26.399 1.00 19.36 2294 ARG A C 1
ATOM 646 O O . ARG A 1 77 ? -3.138 49.455 25.303 1.00 20.22 2294 ARG A O 1
ATOM 654 N N . GLN A 1 78 ? -4.139 50.684 26.919 1.00 19.39 2295 GLN A N 1
ATOM 655 C CA . GLN A 1 78 ? -5.409 50.752 26.197 1.00 20.27 2295 GLN A CA 1
ATOM 656 C C . GLN A 1 78 ? -5.337 51.762 25.063 1.00 20.05 2295 GLN A C 1
ATOM 657 O O . GLN A 1 78 ? -6.176 51.714 24.152 1.00 21.56 2295 GLN A O 1
ATOM 668 N N . VAL A 1 79 ? -4.365 52.681 25.106 1.00 18.88 2296 VAL A N 1
ATOM 669 C CA . VAL A 1 79 ? -4.177 53.615 23.992 1.00 19.22 2296 VAL A CA 1
ATOM 670 C C . VAL A 1 79 ? -2.854 53.382 23.250 1.00 18.19 2296 VAL A C 1
ATOM 671 O O . VAL A 1 79 ? -2.743 53.689 22.052 1.00 19.65 2296 VAL A O 1
ATOM 675 N N . GLN A 1 80 ? -1.858 52.845 23.949 1.00 17.28 2297 GLN A N 1
ATOM 676 C CA . GLN A 1 80 ? -0.558 52.562 23.351 1.00 18.07 2297 GLN A CA 1
ATOM 677 C C . GLN A 1 80 ? -0.123 51.165 23.791 1.00 18.81 2297 GLN A C 1
ATOM 678 O O . GLN A 1 80 ? 0.532 51.025 24.822 1.00 18.20 2297 GLN A O 1
ATOM 684 N N . PRO A 1 81 ? -0.520 50.122 23.029 1.00 20.32 2298 PRO A N 1
ATOM 685 C CA . PRO A 1 81 ? -0.277 48.731 23.475 1.00 20.79 2298 PRO A CA 1
ATOM 686 C C . PRO A 1 81 ? 1.187 48.325 23.639 1.00 22.48 2298 PRO A C 1
ATOM 687 O O . PRO A 1 81 ? 1.475 47.452 24.467 1.00 23.38 2298 PRO A O 1
ATOM 691 N N . GLU A 1 82 ? 2.088 48.946 22.883 1.00 23.79 2299 GLU A N 1
ATOM 692 C CA . GLU A 1 82 ? 3.511 48.597 22.932 1.00 26.31 2299 GLU A CA 1
ATOM 693 C C . GLU A 1 82 ? 4.373 49.817 23.172 1.00 25.54 2299 GLU A C 1
ATOM 694 O O . GLU A 1 82 ? 3.991 50.935 22.847 1.00 25.69 2299 GLU A O 1
ATOM 700 N N . GLY A 1 83 ? 5.538 49.596 23.772 1.00 26.52 2300 GLY A N 1
ATOM 701 C CA . GLY A 1 83 ? 6.491 50.673 24.013 1.00 26.57 2300 GLY A CA 1
ATOM 702 C C . GLY A 1 83 ? 7.265 51.080 22.772 1.00 27.21 2300 GLY A C 1
ATOM 703 O O . GLY A 1 83 ? 6.947 50.620 21.662 1.00 27.77 2300 GLY A O 1
ATOM 704 N N . PRO A 1 84 ? 8.288 51.942 22.936 1.00 27.18 2301 PRO A N 1
ATOM 705 C CA . PRO A 1 84 ? 8.683 52.519 24.230 1.00 26.06 2301 PRO A CA 1
ATOM 706 C C . PRO A 1 84 ? 7.701 53.578 24.728 1.00 23.87 2301 PRO A C 1
ATOM 707 O O . PRO A 1 84 ? 6.952 54.143 23.941 1.00 23.97 2301 PRO A O 1
ATOM 711 N N . TYR A 1 85 ? 7.719 53.812 26.038 1.00 21.68 2302 TYR A N 1
ATOM 712 C CA . TYR A 1 85 ? 6.784 54.746 26.702 1.00 19.67 2302 TYR A CA 1
ATOM 713 C C . TYR A 1 85 ? 7.474 55.973 27.213 1.00 20.02 2302 TYR A C 1
ATOM 714 O O . TYR A 1 85 ? 8.626 55.898 27.702 1.00 20.98 2302 TYR A O 1
ATOM 723 N N . ARG A 1 86 ? 6.754 57.096 27.150 1.00 19.07 2303 ARG A N 1
ATOM 724 C CA . ARG A 1 86 ? 7.193 58.369 27.705 1.00 19.44 2303 ARG A CA 1
ATOM 725 C C . ARG A 1 86 ? 6.319 58.683 28.923 1.00 17.54 2303 ARG A C 1
ATOM 726 O O . ARG A 1 86 ? 5.108 58.855 28.788 1.00 16.41 2303 ARG A O 1
ATOM 734 N N . VAL A 1 87 ? 6.914 58.708 30.114 1.00 17.47 2304 VAL A N 1
ATOM 735 C CA . VAL A 1 87 ? 6.139 58.843 31.341 1.00 17.34 2304 VAL A CA 1
ATOM 736 C C . VAL A 1 87 ? 6.793 59.903 32.200 1.00 16.71 2304 VAL A C 1
ATOM 737 O O . VAL A 1 87 ? 8.019 59.932 32.368 1.00 17.83 2304 VAL A O 1
ATOM 741 N N . ALA A 1 88 ? 5.970 60.785 32.746 1.00 15.81 2305 ALA A N 1
ATOM 742 C CA . ALA A 1 88 ? 6.425 61.762 33.696 1.00 15.97 2305 ALA A CA 1
ATOM 743 C C . ALA A 1 88 ? 5.508 61.762 34.895 1.00 16.66 2305 ALA A C 1
ATOM 744 O O . ALA A 1 88 ? 4.351 61.350 34.808 1.00 17.51 2305 ALA A O 1
ATOM 746 N N . GLY A 1 89 ? 6.057 62.118 36.044 1.00 16.50 2306 GLY A N 1
ATOM 747 C CA . GLY A 1 89 ? 5.239 62.233 37.238 1.00 17.21 2306 GLY A CA 1
ATOM 748 C C . GLY A 1 89 ? 5.673 63.409 38.058 1.00 17.47 2306 GLY A C 1
ATOM 749 O O . GLY A 1 89 ? 6.860 63.746 38.070 1.00 18.22 2306 GLY A O 1
ATOM 750 N N . TYR A 1 90 ? 4.711 64.036 38.726 1.00 18.01 2307 TYR A N 1
ATOM 751 C CA . TYR A 1 90 ? 4.996 65.220 39.532 1.00 17.48 2307 TYR A CA 1
ATOM 752 C C . TYR A 1 90 ? 4.774 64.935 41.012 1.00 17.15 2307 TYR A C 1
ATOM 753 O O . TYR A 1 90 ? 3.736 64.420 41.402 1.00 16.22 2307 TYR A O 1
ATOM 762 N N . SER A 1 91 ? 5.772 65.264 41.826 1.00 17.37 2308 SER A N 1
ATOM 763 C CA . SER A 1 91 ? 5.667 65.104 43.272 1.00 17.85 2308 SER A CA 1
ATOM 764 C C . SER A 1 91 ? 5.378 63.619 43.626 1.00 17.13 2308 SER A C 1
ATOM 765 O O . SER A 1 91 ? 6.166 62.753 43.241 1.00 17.95 2308 SER A O 1
ATOM 768 N N . TYR A 1 92 ? 4.273 63.318 44.309 1.00 16.86 2309 TYR A N 1
ATOM 769 C CA . TYR A 1 92 ? 3.899 61.925 44.602 1.00 16.10 2309 TYR A CA 1
ATOM 770 C C . TYR A 1 92 ? 3.957 61.082 43.328 1.00 15.97 2309 TYR A C 1
ATOM 771 O O . TYR A 1 92 ? 4.416 59.927 43.344 1.00 17.00 2309 TYR A O 1
ATOM 780 N N . GLY A 1 93 ? 3.490 61.649 42.215 1.00 15.06 2310 GLY A N 1
ATOM 781 C CA . GLY A 1 93 ? 3.484 60.932 40.931 1.00 14.99 2310 GLY A CA 1
ATOM 782 C C . GLY A 1 93 ? 4.845 60.570 40.368 1.00 15.10 2310 GLY A C 1
ATOM 783 O O . GLY A 1 93 ? 4.938 59.684 39.511 1.00 15.32 2310 GLY A O 1
ATOM 784 N N . ALA A 1 94 ? 5.897 61.275 40.802 1.00 15.79 2311 ALA A N 1
ATOM 785 C CA . ALA A 1 94 ? 7.251 60.923 40.339 1.00 16.19 2311 ALA A CA 1
ATOM 786 C C . ALA A 1 94 ? 7.644 59.530 40.819 1.00 17.28 2311 ALA A C 1
ATOM 787 O O . ALA A 1 94 ? 8.186 58.743 40.059 1.00 17.71 2311 ALA A O 1
ATOM 789 N N . CYS A 1 95 ? 7.305 59.210 42.057 1.00 18.10 2312 CYS A N 1
ATOM 790 C CA . CYS A 1 95 ? 7.602 57.886 42.562 1.00 17.20 2312 CYS A CA 1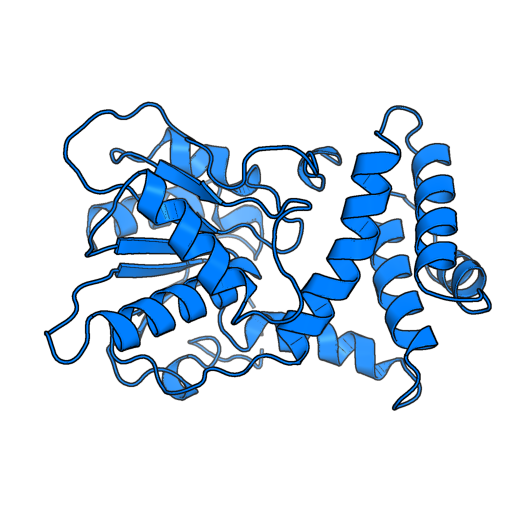
ATOM 791 C C . CYS A 1 95 ? 6.797 56.827 41.797 1.00 16.73 2312 CYS A C 1
ATOM 792 O O . CYS A 1 95 ? 7.318 55.772 41.451 1.00 16.40 2312 CYS A O 1
ATOM 797 N N . VAL A 1 96 ? 5.523 57.126 41.510 1.00 15.33 2313 VAL A N 1
ATOM 798 C CA . VAL A 1 96 ? 4.697 56.199 40.735 1.00 14.73 2313 VAL A CA 1
ATOM 799 C C . VAL A 1 96 ? 5.272 56.007 39.325 1.00 14.54 2313 VAL A C 1
ATOM 800 O O . VAL A 1 96 ? 5.369 54.872 38.856 1.00 14.97 2313 VAL A O 1
ATOM 804 N N . ALA A 1 97 ? 5.644 57.106 38.661 1.00 13.88 2314 ALA A N 1
ATOM 805 C CA . ALA A 1 97 ? 6.211 57.032 37.330 1.00 13.82 2314 ALA A CA 1
ATOM 806 C C . ALA A 1 97 ? 7.503 56.217 37.306 1.00 14.99 2314 ALA A C 1
ATOM 807 O O . ALA A 1 97 ? 7.723 55.443 36.387 1.00 15.54 2314 ALA A O 1
ATOM 809 N N . PHE A 1 98 ? 8.347 56.427 38.310 1.00 15.26 2315 PHE A N 1
ATOM 810 C CA . PHE A 1 98 ? 9.569 55.636 38.494 1.00 14.76 2315 PHE A CA 1
ATOM 811 C C . PHE A 1 98 ? 9.248 54.142 38.568 1.00 15.21 2315 PHE A C 1
ATOM 812 O O . PHE A 1 98 ? 9.891 53.314 37.907 1.00 15.66 2315 PHE A O 1
ATOM 820 N N . GLU A 1 99 ? 8.284 53.797 39.411 1.00 14.78 2316 GLU A N 1
ATOM 821 C CA . GLU A 1 99 ? 7.896 52.405 39.512 1.00 14.43 2316 GLU A CA 1
ATOM 822 C C . GLU A 1 99 ? 7.282 51.874 38.216 1.00 14.75 2316 GLU A C 1
ATOM 823 O O . GLU A 1 99 ? 7.532 50.728 37.838 1.00 14.83 2316 GLU A O 1
ATOM 829 N N . MET A 1 100 ? 6.498 52.696 37.509 1.00 14.38 2317 MET A N 1
ATOM 830 C CA . MET A 1 100 ? 5.976 52.251 36.206 1.00 14.26 2317 MET A CA 1
ATOM 831 C C . MET A 1 100 ? 7.087 51.905 35.230 1.00 15.11 2317 MET A C 1
ATOM 832 O O . MET A 1 100 ? 7.066 50.839 34.603 1.00 14.97 2317 MET A O 1
ATOM 837 N N . CYS A 1 101 ? 8.060 52.798 35.094 1.00 16.01 2318 CYS A N 1
ATOM 838 C CA . CYS A 1 101 ? 9.165 52.521 34.177 1.00 16.18 2318 CYS A CA 1
ATOM 839 C C . CYS A 1 101 ? 10.006 51.355 34.662 1.00 17.21 2318 CYS A C 1
ATOM 840 O O . CYS A 1 101 ? 10.509 50.592 33.838 1.00 18.07 2318 CYS A O 1
ATOM 843 N N . SER A 1 102 ? 10.132 51.187 35.982 1.00 16.45 2319 SER A N 1
ATOM 844 C CA . SER A 1 102 ? 10.861 50.021 36.504 1.00 17.22 2319 SER A CA 1
ATOM 845 C C . SER A 1 102 ? 10.151 48.733 36.064 1.00 17.84 2319 SER A C 1
ATOM 846 O O . SER A 1 102 ? 10.807 47.758 35.651 1.00 19.12 2319 SER A O 1
ATOM 849 N N . GLN A 1 103 ? 8.823 48.714 36.141 1.00 17.17 2320 GLN A N 1
ATOM 850 C CA . GLN A 1 103 ? 8.067 47.516 35.730 1.00 16.94 2320 GLN A CA 1
ATOM 851 C C . GLN A 1 103 ? 8.142 47.290 34.232 1.00 18.42 2320 GLN A C 1
ATOM 852 O O . GLN A 1 103 ? 8.225 46.128 33.766 1.00 19.10 2320 GLN A O 1
ATOM 858 N N . LEU A 1 104 ? 8.172 48.376 33.469 1.00 18.55 2321 LEU A N 1
ATOM 859 C CA . LEU A 1 104 ? 8.295 48.249 32.028 1.00 20.35 2321 LEU A CA 1
ATOM 860 C C . LEU A 1 104 ? 9.673 47.678 31.673 1.00 22.68 2321 LEU A C 1
ATOM 861 O O . LEU A 1 104 ? 9.744 46.818 30.782 1.00 24.26 2321 LEU A O 1
ATOM 866 N N . GLN A 1 105 ? 10.719 48.137 32.377 1.00 24.44 2322 GLN A N 1
ATOM 867 C CA . GLN A 1 105 ? 12.128 47.650 32.213 1.00 26.99 2322 GLN A CA 1
ATOM 868 C C . GLN A 1 105 ? 12.115 46.148 32.337 1.00 28.98 2322 GLN A C 1
ATOM 869 O O . GLN A 1 105 ? 12.532 45.411 31.416 1.00 30.44 2322 GLN A O 1
ATOM 875 N N . ALA A 1 106 ? 11.591 45.694 33.467 1.00 30.86 2323 ALA A N 1
ATOM 876 C CA . ALA A 1 106 ? 11.639 44.281 33.828 1.00 32.57 2323 ALA A CA 1
ATOM 877 C C . ALA A 1 106 ? 10.763 43.400 32.938 1.00 34.02 2323 ALA A C 1
ATOM 878 O O . ALA A 1 106 ? 10.947 42.180 32.920 1.00 35.41 2323 ALA A O 1
ATOM 880 N N . GLN A 1 107 ? 9.819 44.009 32.218 1.00 34.83 2324 GLN A N 1
ATOM 881 C CA . GLN A 1 107 ? 8.842 43.279 31.394 1.00 35.71 2324 GLN A CA 1
ATOM 882 C C . GLN A 1 107 ? 9.298 43.118 29.947 1.00 35.70 2324 GLN A C 1
ATOM 883 O O . GLN A 1 107 ? 9.053 42.085 29.326 1.00 35.71 2324 GLN A O 1
ATOM 889 N N . GLN A 1 108 ? 9.944 44.155 29.417 1.00 35.59 2325 GLN A N 1
ATOM 890 C CA . GLN A 1 108 ? 10.453 44.152 28.045 1.00 35.61 2325 GLN A CA 1
ATOM 891 C C . GLN A 1 108 ? 11.798 43.433 27.956 1.00 35.81 2325 GLN A C 1
ATOM 892 O O . GLN A 1 108 ? 12.292 43.158 26.866 1.00 35.87 2325 GLN A O 1
ATOM 898 N N . SER A 1 109 ? 12.381 43.122 29.111 1.00 36.13 2326 SER A N 1
ATOM 899 C CA . SER A 1 109 ? 13.639 42.395 29.179 1.00 36.82 2326 SER A CA 1
ATOM 900 C C . SER A 1 109 ? 13.517 41.012 28.540 1.00 37.14 2326 SER A C 1
ATOM 901 O O . SER A 1 109 ? 12.428 40.431 28.535 1.00 37.76 2326 SER A O 1
ATOM 904 N N . PRO A 1 110 ? 14.637 40.448 28.040 1.00 37.75 2327 PRO A N 1
ATOM 905 C CA . PRO A 1 110 ? 16.023 40.941 28.034 1.00 37.81 2327 PRO A CA 1
ATOM 906 C C . PRO A 1 110 ? 16.341 41.928 26.921 1.00 38.16 2327 PRO A C 1
ATOM 907 O O . PRO A 1 110 ? 17.467 42.431 26.847 1.00 38.44 2327 PRO A O 1
ATOM 911 N N . ALA A 1 111 ? 15.355 42.207 26.071 1.00 38.27 2328 ALA A N 1
ATOM 912 C CA . ALA A 1 111 ? 15.535 43.141 24.968 1.00 38.57 2328 ALA A CA 1
ATOM 913 C C . ALA A 1 111 ? 15.931 44.515 25.495 1.00 38.76 2328 ALA A C 1
ATOM 914 O O . ALA A 1 111 ? 15.455 44.922 26.567 1.00 39.10 2328 ALA A O 1
ATOM 916 N N . PRO A 1 112 ? 16.802 45.237 24.753 1.00 38.81 2329 PRO A N 1
ATOM 917 C CA . PRO A 1 112 ? 17.156 46.598 25.170 1.00 38.59 2329 PRO A CA 1
ATOM 918 C C . PRO A 1 112 ? 15.914 47.484 25.240 1.00 38.02 2329 PRO A C 1
ATOM 919 O O . PRO A 1 112 ? 15.027 47.381 24.381 1.00 38.10 2329 PRO A O 1
ATOM 923 N N . THR A 1 113 ? 15.864 48.333 26.263 1.00 37.13 2330 THR A N 1
ATOM 924 C CA . THR A 1 113 ? 14.703 49.179 26.546 1.00 36.29 2330 THR A CA 1
ATOM 925 C C . THR A 1 113 ? 15.023 50.649 26.272 1.00 34.74 2330 THR A C 1
ATOM 926 O O . THR A 1 113 ? 16.172 51.074 26.449 1.00 35.21 2330 THR A O 1
ATOM 930 N N . HIS A 1 114 ? 14.009 51.418 25.860 1.00 32.84 2331 HIS A N 1
ATOM 931 C CA . HIS A 1 114 ? 14.203 52.807 25.419 1.00 30.82 2331 HIS A CA 1
ATOM 932 C C . HIS A 1 114 ? 13.125 53.779 25.951 1.00 28.57 2331 HIS A C 1
ATOM 933 O O . HIS A 1 114 ? 12.795 54.765 25.290 1.00 27.68 2331 HIS A O 1
ATOM 940 N N . ASN A 1 115 ? 12.574 53.490 27.121 1.00 25.99 2332 ASN A N 1
ATOM 941 C CA . ASN A 1 115 ? 11.535 54.363 27.698 1.00 23.65 2332 ASN A CA 1
ATOM 942 C C . ASN A 1 115 ? 12.110 55.682 28.206 1.00 22.17 2332 ASN A C 1
ATOM 943 O O . ASN A 1 115 ? 13.295 55.770 28.534 1.00 22.84 2332 ASN A O 1
ATOM 948 N N . SER A 1 116 ? 11.288 56.721 28.255 1.00 21.58 2333 SER A N 1
ATOM 949 C CA . SER A 1 116 ? 11.734 57.997 28.786 1.00 20.57 2333 SER A CA 1
ATOM 950 C C . SER A 1 116 ? 11.006 58.280 30.088 1.00 19.96 2333 SER A C 1
ATOM 951 O O . SER A 1 116 ? 9.784 58.279 30.123 1.00 19.95 2333 SER A O 1
ATOM 954 N N . LEU A 1 117 ? 11.768 58.534 31.142 1.00 19.58 2334 LEU A N 1
ATOM 955 C CA . LEU A 1 117 ? 11.218 58.857 32.439 1.00 18.60 2334 LEU A CA 1
ATOM 956 C C . LEU A 1 117 ? 11.620 60.263 32.841 1.00 18.41 2334 LEU A C 1
ATOM 957 O O . LEU A 1 117 ? 12.826 60.553 32.935 1.00 19.02 2334 LEU A O 1
ATOM 962 N N . PHE A 1 118 ? 10.625 61.133 33.066 1.00 18.64 2335 PHE A N 1
ATOM 963 C CA . PHE A 1 118 ? 10.851 62.492 33.557 1.00 18.71 2335 PHE A CA 1
ATOM 964 C C . PHE A 1 118 ? 10.220 62.566 34.925 1.00 18.86 2335 PHE A C 1
ATOM 965 O O . PHE A 1 118 ? 9.045 62.195 35.104 1.00 19.82 2335 PHE A O 1
ATOM 980 N N . LEU A 1 119 ? 10.993 63.042 35.890 1.00 18.92 2336 LEU A N 1
ATOM 981 C CA . LEU A 1 119 ? 10.498 63.235 37.233 1.00 18.73 2336 LEU A CA 1
ATOM 982 C C . LEU A 1 119 ? 10.430 64.737 37.460 1.00 19.00 2336 LEU A C 1
ATOM 983 O O . LEU A 1 119 ? 11.461 65.426 37.352 1.00 20.05 2336 LEU A O 1
ATOM 988 N N . PHE A 1 120 ? 9.232 65.246 37.767 1.00 18.95 2337 PHE A N 1
ATOM 989 C CA . PHE A 1 120 ? 9.045 66.666 38.059 1.00 19.31 2337 PHE A CA 1
ATOM 990 C C . PHE A 1 120 ? 9.006 66.769 39.582 1.00 19.84 2337 PHE A C 1
ATOM 991 O O . PHE A 1 120 ? 7.991 66.444 40.227 1.00 20.73 2337 PHE A O 1
ATOM 999 N N . ASP A 1 121 ? 10.134 67.163 40.171 1.00 20.98 2338 ASP A N 1
ATOM 1000 C CA . ASP A 1 121 ? 10.216 67.395 41.609 1.00 21.56 2338 ASP A CA 1
ATOM 1001 C C . ASP A 1 121 ? 9.694 66.241 42.474 1.00 21.82 2338 ASP A C 1
ATOM 1002 O O . ASP A 1 121 ? 8.808 66.411 43.308 1.00 22.00 2338 ASP A O 1
ATOM 1007 N N . GLY A 1 122 ? 10.277 65.070 42.262 1.00 21.22 2339 GLY A N 1
ATOM 1008 C CA . GLY A 1 122 ? 10.024 63.928 43.141 1.00 21.58 2339 GLY A CA 1
ATOM 1009 C C . GLY A 1 122 ? 10.952 62.782 42.841 1.00 21.32 2339 GLY A C 1
ATOM 1010 O O . GLY A 1 122 ? 11.772 62.854 41.922 1.00 21.94 2339 GLY A O 1
ATOM 1011 N N . SER A 1 123 ? 10.789 61.698 43.604 1.00 21.23 2340 SER A N 1
ATOM 1012 C CA . SER A 1 123 ? 11.656 60.523 43.520 1.00 21.29 2340 SER A CA 1
ATOM 1013 C C . SER A 1 123 ? 11.119 59.499 44.510 1.00 21.32 2340 SER A C 1
ATOM 1014 O O . SER A 1 123 ? 10.252 59.832 45.313 1.00 21.34 2340 SER A O 1
ATOM 1017 N N . PRO A 1 124 ? 11.632 58.256 44.464 1.00 21.13 2341 PRO A N 1
ATOM 1018 C CA . PRO A 1 124 ? 11.240 57.248 45.466 1.00 21.70 2341 PRO A CA 1
ATOM 1019 C C . PRO A 1 124 ? 11.331 57.657 46.941 1.00 22.86 2341 PRO A C 1
ATOM 1020 O O . PRO A 1 124 ? 10.584 57.121 47.760 1.00 22.59 2341 PRO A O 1
ATOM 1024 N N . THR A 1 125 ? 12.198 58.610 47.284 1.00 24.41 2342 THR A N 1
ATOM 1025 C CA . THR A 1 125 ? 12.358 59.023 48.692 1.00 26.35 2342 THR A CA 1
ATOM 1026 C C . THR A 1 125 ? 11.642 60.336 49.041 1.00 26.74 2342 THR A C 1
ATOM 1027 O O . THR A 1 125 ? 11.533 60.693 50.216 1.00 26.70 2342 THR A O 1
ATOM 1031 N N . TYR A 1 126 ? 11.156 61.034 48.014 1.00 27.08 2343 TYR A N 1
ATOM 1032 C CA . TYR A 1 126 ? 10.646 62.410 48.144 1.00 27.82 2343 TYR A CA 1
ATOM 1033 C C . TYR A 1 126 ? 9.476 62.542 49.108 1.00 28.19 2343 TYR A C 1
ATOM 1034 O O . TYR A 1 126 ? 9.483 63.460 49.927 1.00 27.94 2343 TYR A O 1
ATOM 1043 N N . VAL A 1 127 ? 8.474 61.660 48.998 1.00 28.05 2344 VAL A N 1
ATOM 1044 C CA . VAL A 1 127 ? 7.304 61.686 49.892 1.00 29.20 2344 VAL A CA 1
ATOM 1045 C C . VAL A 1 127 ? 7.696 61.293 51.311 1.00 30.94 2344 VAL A C 1
ATOM 1046 O O . VAL A 1 127 ? 7.217 61.904 52.280 1.00 31.38 2344 VAL A O 1
ATOM 1050 N N . LEU A 1 128 ? 8.577 60.294 51.429 1.00 33.24 2345 LEU A N 1
ATOM 1051 C CA . LEU A 1 128 ? 9.042 59.783 52.731 1.00 35.10 2345 LEU A CA 1
ATOM 1052 C C . LEU A 1 128 ? 9.576 60.842 53.674 1.00 36.11 2345 LEU A C 1
ATOM 1053 O O . LEU A 1 128 ? 9.336 60.775 54.888 1.00 36.54 2345 LEU A O 1
ATOM 1058 N N . ALA A 1 129 ? 10.291 61.815 53.119 1.00 37.19 2346 ALA A N 1
ATOM 1059 C CA . ALA A 1 129 ? 10.753 62.967 53.884 1.00 38.49 2346 ALA A CA 1
ATOM 1060 C C . ALA A 1 129 ? 9.590 63.684 54.574 1.00 39.25 2346 ALA A C 1
ATOM 1061 O O . ALA A 1 129 ? 9.697 64.062 55.744 1.00 39.58 2346 ALA A O 1
ATOM 1063 N N . TYR A 1 130 ? 8.477 63.856 53.859 1.00 40.07 2347 TYR A N 1
ATOM 1064 C CA . TYR A 1 130 ? 7.291 64.500 54.438 1.00 40.19 2347 TYR A CA 1
ATOM 1065 C C . TYR A 1 130 ? 6.643 63.653 55.533 1.00 40.64 2347 TYR A C 1
ATOM 1066 O O . TYR A 1 130 ? 6.376 64.155 56.626 1.00 41.15 2347 TYR A O 1
ATOM 1075 N N . THR A 1 131 ? 6.416 62.370 55.256 1.00 40.27 2348 THR A N 1
ATOM 1076 C CA . THR A 1 131 ? 5.746 61.478 56.216 1.00 40.19 2348 THR A CA 1
ATOM 1077 C C . THR A 1 131 ? 6.508 61.317 57.550 1.00 39.74 2348 THR A C 1
ATOM 1078 O O . THR A 1 131 ? 5.897 61.357 58.620 1.00 39.98 2348 THR A O 1
ATOM 1082 N N . GLY A 1 132 ? 7.829 61.164 57.483 1.00 38.96 2349 GLY A N 1
ATOM 1083 C CA . GLY A 1 132 ? 8.667 61.057 58.688 1.00 37.91 2349 GLY A CA 1
ATOM 1084 C C . GLY A 1 132 ? 8.549 62.238 59.647 1.00 37.17 2349 GLY A C 1
ATOM 1085 O O . GLY A 1 132 ? 8.518 62.061 60.865 1.00 36.61 2349 GLY A O 1
ATOM 1086 N N . SER A 1 133 ? 8.474 63.448 59.099 1.00 36.77 2350 SER A N 1
ATOM 1087 C CA . SER A 1 133 ? 8.294 64.661 59.899 1.00 36.19 2350 SER A CA 1
ATOM 1088 C C . SER A 1 133 ? 7.003 64.635 60.727 1.00 35.47 2350 SER A C 1
ATOM 1089 O O . SER A 1 133 ? 6.947 65.194 61.829 1.00 35.80 2350 SER A O 1
ATOM 1092 N N . TYR A 1 134 ? 5.973 63.988 60.187 1.00 34.21 2351 TYR A N 1
ATOM 1093 C CA . TYR A 1 134 ? 4.699 63.857 60.887 1.00 33.03 2351 TYR A CA 1
ATOM 1094 C C . TYR A 1 134 ? 4.686 62.668 61.840 1.00 32.72 2351 TYR A C 1
ATOM 1095 O O . TYR A 1 134 ? 4.080 62.740 62.911 1.00 31.69 2351 TYR A O 1
ATOM 1104 N N . ARG A 1 135 ? 5.361 61.586 61.444 1.00 32.12 2352 ARG A N 1
ATOM 1105 C CA . ARG A 1 135 ? 5.589 60.412 62.299 1.00 32.21 2352 ARG A CA 1
ATOM 1106 C C . ARG A 1 135 ? 6.303 60.798 63.600 1.00 31.86 2352 ARG A C 1
ATOM 1107 O O . ARG A 1 135 ? 6.079 60.195 64.653 1.00 31.87 2352 ARG A O 1
ATOM 1115 N N . ALA A 1 136 ? 7.169 61.804 63.508 1.00 31.20 2353 ALA A N 1
ATOM 1116 C CA . ALA A 1 136 ? 7.881 62.354 64.665 1.00 31.50 2353 ALA A CA 1
ATOM 1117 C C . ALA A 1 136 ? 6.938 62.785 65.797 1.00 31.48 2353 ALA A C 1
ATOM 1118 O O . ALA A 1 136 ? 7.339 62.843 66.969 1.00 32.03 2353 ALA A O 1
ATOM 1120 N N . LYS A 1 137 ? 5.692 63.080 65.448 1.00 31.58 2354 LYS A N 1
ATOM 1121 C CA . LYS A 1 137 ? 4.716 63.599 66.403 1.00 32.29 2354 LYS A CA 1
ATOM 1122 C C . LYS A 1 137 ? 3.939 62.497 67.113 1.00 30.73 2354 LYS A C 1
ATOM 1123 O O . LYS A 1 137 ? 3.108 62.785 67.981 1.00 31.60 2354 LYS A O 1
ATOM 1133 N N . LEU A 1 138 ? 4.196 61.242 66.743 1.00 29.39 2355 LEU A N 1
ATOM 1134 C CA . LEU A 1 138 ? 3.258 60.166 67.069 1.00 28.36 2355 LEU A CA 1
ATOM 1135 C C . LEU A 1 138 ? 3.835 59.036 67.908 1.00 27.32 2355 LEU A C 1
ATOM 1136 O O . LEU A 1 138 ? 5.026 58.753 67.853 1.00 27.29 2355 LEU A O 1
ATOM 1141 N N . THR A 1 139 ? 2.962 58.392 68.681 1.00 25.89 2356 THR A N 1
ATOM 1142 C CA . THR A 1 139 ? 3.322 57.214 69.451 1.00 25.35 2356 THR A CA 1
ATOM 1143 C C . THR A 1 139 ? 3.662 56.088 68.478 1.00 25.64 2356 THR A C 1
ATOM 1144 O O . THR A 1 139 ? 2.841 55.750 67.628 1.00 25.39 2356 THR A O 1
ATOM 1148 N N . PRO A 1 140 ? 4.881 55.514 68.578 1.00 25.43 2357 PRO A N 1
ATOM 1149 C CA . PRO A 1 140 ? 5.285 54.427 67.673 1.00 25.94 2357 PRO A CA 1
ATOM 1150 C C . PRO A 1 140 ? 4.292 53.274 67.675 1.00 26.88 2357 PRO A C 1
ATOM 1151 O O . PRO A 1 140 ? 3.829 52.864 68.733 1.00 26.91 2357 PRO A O 1
ATOM 1155 N N . GLY A 1 141 ? 3.932 52.804 66.487 1.00 27.69 2358 GLY A N 1
ATOM 1156 C CA . GLY A 1 141 ? 3.014 51.663 66.348 1.00 28.84 2358 GLY A CA 1
ATOM 1157 C C . GLY A 1 141 ? 1.535 51.963 66.552 1.00 28.94 2358 GLY A C 1
ATOM 1158 O O . GLY A 1 141 ? 0.696 51.054 66.471 1.00 29.75 2358 GLY A O 1
ATOM 1159 N N . CYS A 1 142 ? 1.194 53.228 66.791 1.00 28.63 2359 CYS A N 1
ATOM 1160 C CA . CYS A 1 142 ? -0.205 53.602 66.999 1.00 28.03 2359 CYS A CA 1
ATOM 1161 C C . CYS A 1 142 ? -0.882 54.020 65.684 1.00 27.88 2359 CYS A C 1
ATOM 1162 O O . CYS A 1 142 ? -0.806 55.178 65.265 1.00 27.63 2359 CYS A O 1
ATOM 1165 N N . GLU A 1 143 ? -1.534 53.062 65.032 1.00 27.77 2360 GLU A N 1
ATOM 1166 C CA . GLU A 1 143 ? -2.233 53.322 63.765 1.00 28.40 2360 GLU A CA 1
ATOM 1167 C C . GLU A 1 143 ? -3.270 54.439 63.868 1.00 26.16 2360 GLU A C 1
ATOM 1168 O O . GLU A 1 143 ? -3.420 55.258 62.934 1.00 24.93 2360 GLU A O 1
ATOM 1174 N N . ALA A 1 144 ? -3.971 54.488 65.002 1.00 24.70 2361 ALA A N 1
ATOM 1175 C CA . ALA A 1 144 ? -5.031 55.469 65.216 1.00 23.60 2361 ALA A CA 1
ATOM 1176 C C . ALA A 1 144 ? -4.458 56.880 65.130 1.00 22.47 2361 ALA A C 1
ATOM 1177 O O . ALA A 1 144 ? -5.083 57.781 64.559 1.00 21.11 2361 ALA A O 1
ATOM 1179 N N . GLU A 1 145 ? -3.254 57.059 65.671 1.00 21.80 2362 GLU A N 1
ATOM 1180 C CA . GLU A 1 145 ? -2.626 58.370 65.677 1.00 20.93 2362 GLU A CA 1
ATOM 1181 C C . GLU A 1 145 ? -2.198 58.780 64.283 1.00 20.61 2362 GLU A C 1
ATOM 1182 O O . GLU A 1 145 ? -2.297 59.940 63.927 1.00 19.85 2362 GLU A O 1
ATOM 1193 N N . ALA A 1 146 ? -1.704 57.828 63.500 1.00 20.27 2363 ALA A N 1
ATOM 1194 C CA . ALA A 1 146 ? -1.312 58.117 62.125 1.00 19.65 2363 ALA A CA 1
ATOM 1195 C C . ALA A 1 146 ? -2.508 58.478 61.241 1.00 19.12 2363 ALA A C 1
ATOM 1196 O O . ALA A 1 146 ? -2.452 59.475 60.514 1.00 19.28 2363 ALA A O 1
ATOM 1198 N N . GLU A 1 147 ? -3.573 57.671 61.305 1.00 18.66 2364 GLU A N 1
ATOM 1199 C CA . GLU A 1 147 ? -4.837 58.035 60.634 1.00 18.15 2364 GLU A CA 1
ATOM 1200 C C . GLU A 1 147 ? -5.261 59.451 61.033 1.00 17.74 2364 GLU A C 1
ATOM 1201 O O . GLU A 1 147 ? -5.617 60.260 60.179 1.00 17.42 2364 GLU A O 1
ATOM 1207 N N . THR A 1 148 ? -5.244 59.739 62.338 1.00 16.68 2365 THR A N 1
ATOM 1208 C CA . THR A 1 148 ? -5.692 61.031 62.857 1.00 17.38 2365 THR A CA 1
ATOM 1209 C C . THR A 1 148 ? -4.847 62.157 62.280 1.00 17.03 2365 THR A C 1
ATOM 1210 O O . THR A 1 148 ? -5.386 63.165 61.810 1.00 17.87 2365 THR A O 1
ATOM 1214 N N . GLU A 1 149 ? -3.526 61.985 62.291 1.00 17.50 2366 GLU A N 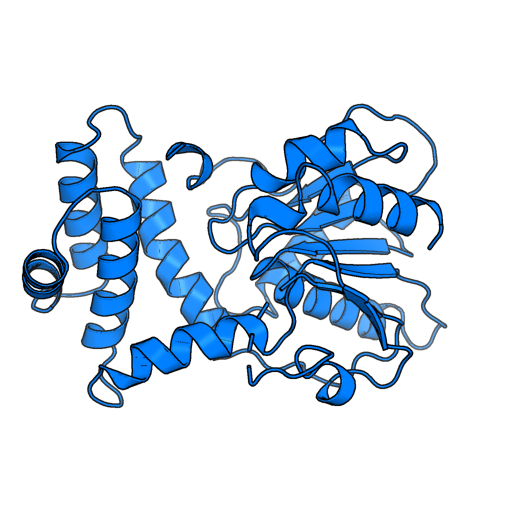1
ATOM 1215 C CA . GLU A 1 149 ? -2.657 63.004 61.753 1.00 17.40 2366 GLU A CA 1
ATOM 1216 C C . GLU A 1 149 ? -2.896 63.254 60.275 1.00 17.62 2366 GLU A C 1
ATOM 1217 O O . GLU A 1 149 ? -2.956 64.401 59.839 1.00 17.64 2366 GLU A O 1
ATOM 1223 N N . ALA A 1 150 ? -3.064 62.176 59.518 1.00 16.78 2367 ALA A N 1
ATOM 1224 C CA . ALA A 1 150 ? -3.295 62.310 58.077 1.00 16.41 2367 ALA A CA 1
ATOM 1225 C C . ALA A 1 150 ? -4.626 63.018 57.800 1.00 16.06 2367 ALA A C 1
ATOM 1226 O O . ALA A 1 150 ? -4.683 63.950 56.989 1.00 15.92 2367 ALA A O 1
ATOM 1228 N N . ILE A 1 151 ? -5.687 62.573 58.471 1.00 15.93 2368 ILE A N 1
ATOM 1229 C CA . ILE A 1 151 ? -7.001 63.153 58.231 1.00 15.85 2368 ILE A CA 1
ATOM 1230 C C . ILE A 1 151 ? -7.067 64.587 58.738 1.00 16.05 2368 ILE A C 1
ATOM 1231 O O . ILE A 1 151 ? -7.708 65.433 58.113 1.00 15.72 2368 ILE A O 1
ATOM 1238 N N . CYS A 1 152 ? -6.367 64.871 59.842 1.00 16.15 2369 CYS A N 1
ATOM 1239 C CA . CYS A 1 152 ? -6.308 66.255 60.321 1.00 17.14 2369 CYS A CA 1
ATOM 1240 C C . CYS A 1 152 ? -5.696 67.157 59.275 1.00 16.66 2369 CYS A C 1
ATOM 1241 O O . CYS A 1 152 ? -6.230 68.234 59.000 1.00 17.84 2369 CYS A O 1
ATOM 1246 N N . PHE A 1 153 ? -4.568 66.734 58.708 1.00 17.50 2370 PHE A N 1
ATOM 1247 C CA . PHE A 1 153 ? -3.900 67.491 57.663 1.00 17.88 2370 PHE A CA 1
ATOM 1248 C C . PHE A 1 153 ? -4.848 67.750 56.488 1.00 17.68 2370 PHE A C 1
ATOM 1249 O O . PHE A 1 153 ? -4.948 68.872 55.983 1.00 17.79 2370 PHE A O 1
ATOM 1257 N N . PHE A 1 154 ? -5.535 66.696 56.066 1.00 17.50 2371 PHE A N 1
ATOM 1258 C CA . PHE A 1 154 ? -6.524 66.803 55.003 1.00 17.76 2371 PHE A CA 1
ATOM 1259 C C . PHE A 1 154 ? -7.559 67.884 55.308 1.00 18.08 2371 PHE A C 1
ATOM 1260 O O . PHE A 1 154 ? -7.809 68.749 54.469 1.00 18.12 2371 PHE A O 1
ATOM 1268 N N . VAL A 1 155 ? -8.154 67.855 56.507 1.00 17.13 2372 VAL A N 1
ATOM 1269 C CA . VAL A 1 155 ? -9.152 68.876 56.890 1.00 18.33 2372 VAL A CA 1
ATOM 1270 C C . VAL A 1 155 ? -8.561 70.270 56.796 1.00 18.39 2372 VAL A C 1
ATOM 1271 O O . VAL A 1 155 ? -9.236 71.208 56.363 1.00 18.55 2372 VAL A O 1
ATOM 1275 N N . GLN A 1 156 ? -7.311 70.411 57.238 1.00 18.97 2373 GLN A N 1
ATOM 1276 C CA . GLN A 1 156 ? -6.680 71.726 57.234 1.00 20.46 2373 GLN A CA 1
ATOM 1277 C C . GLN A 1 156 ? -6.379 72.247 55.832 1.00 21.18 2373 GLN A C 1
ATOM 1278 O O . GLN A 1 156 ? -6.214 73.446 55.639 1.00 23.44 2373 GLN A O 1
ATOM 1284 N N . GLN A 1 157 ? -6.334 71.370 54.837 1.00 21.35 2374 GLN A N 1
ATOM 1285 C CA . GLN A 1 157 ? -6.187 71.839 53.461 1.00 22.25 2374 GLN A CA 1
ATOM 1286 C C . GLN A 1 157 ? -7.492 72.407 52.896 1.00 22.47 2374 GLN A C 1
ATOM 1287 O O . GLN A 1 157 ? -7.483 73.222 51.992 1.00 24.11 2374 GLN A O 1
ATOM 1293 N N . PHE A 1 158 ? -8.618 71.963 53.441 1.00 21.16 2375 PHE A N 1
ATOM 1294 C CA . PHE A 1 158 ? -9.924 72.330 52.894 1.00 21.87 2375 PHE A CA 1
ATOM 1295 C C . PHE A 1 158 ? -10.657 73.349 53.741 1.00 23.09 2375 PHE A C 1
ATOM 1296 O O . PHE A 1 158 ? -11.728 73.791 53.366 1.00 25.00 2375 PHE A O 1
ATOM 1304 N N . THR A 1 159 ? -10.113 73.684 54.904 1.00 22.36 2376 THR A N 1
ATOM 1305 C CA . THR A 1 159 ? -10.789 74.596 55.834 1.00 23.00 2376 THR A CA 1
ATOM 1306 C C . THR A 1 159 ? -9.752 75.506 56.478 1.00 24.15 2376 THR A C 1
ATOM 1307 O O . THR A 1 159 ? -8.548 75.281 56.341 1.00 24.51 2376 THR A O 1
ATOM 1311 N N . ASP A 1 160 ? -10.212 76.536 57.180 1.00 25.42 2377 ASP A N 1
ATOM 1312 C CA . ASP A 1 160 ? -9.289 77.354 57.973 1.00 26.33 2377 ASP A CA 1
ATOM 1313 C C . ASP A 1 160 ? -9.176 76.860 59.406 1.00 25.71 2377 ASP A C 1
ATOM 1314 O O . ASP A 1 160 ? -8.814 77.633 60.302 1.00 26.49 2377 ASP A O 1
ATOM 1319 N N . MET A 1 161 ? -9.477 75.579 59.637 1.00 23.51 2378 MET A N 1
ATOM 1320 C CA . MET A 1 161 ? -9.586 75.107 61.011 1.00 22.58 2378 MET A CA 1
ATOM 1321 C C . MET A 1 161 ? -8.251 74.954 61.686 1.00 21.79 2378 MET A C 1
ATOM 1322 O O . MET A 1 161 ? -7.246 74.593 61.073 1.00 21.94 2378 MET A O 1
ATOM 1327 N N . GLU A 1 162 ? -8.277 75.257 62.979 1.00 21.44 2379 GLU A N 1
ATOM 1328 C CA . GLU A 1 162 ? -7.141 75.163 63.851 1.00 21.72 2379 GLU A CA 1
ATOM 1329 C C . GLU A 1 162 ? -6.782 73.683 64.130 1.00 21.28 2379 GLU A C 1
ATOM 1330 O O . GLU A 1 162 ? -7.653 72.838 64.335 1.00 21.25 2379 GLU A O 1
ATOM 1336 N N . HIS A 1 163 ? -5.488 73.385 64.172 1.00 21.23 2380 HIS A N 1
ATOM 1337 C CA . HIS A 1 163 ? -5.008 72.007 64.217 1.00 21.32 2380 HIS A CA 1
ATOM 1338 C C . HIS A 1 163 ? -5.526 71.168 65.394 1.00 20.86 2380 HIS A C 1
ATOM 1339 O O . HIS A 1 163 ? -6.033 70.050 65.217 1.00 21.00 2380 HIS A O 1
ATOM 1346 N N . ASN A 1 164 ? -5.381 71.687 66.609 1.00 20.40 2381 ASN A N 1
ATOM 1347 C CA . ASN A 1 164 ? -5.657 70.870 67.771 1.00 19.36 2381 ASN A CA 1
ATOM 1348 C C . ASN A 1 164 ? -7.122 70.500 67.939 1.00 18.78 2381 ASN A C 1
ATOM 1349 O O . ASN A 1 164 ? -7.408 69.384 68.351 1.00 18.38 2381 ASN A O 1
ATOM 1354 N N . ARG A 1 165 ? -8.055 71.394 67.591 1.00 18.45 2382 ARG A N 1
ATOM 1355 C CA . ARG A 1 165 ? -9.467 71.034 67.759 1.00 18.23 2382 ARG A CA 1
ATOM 1356 C C . ARG A 1 165 ? -9.890 69.969 66.758 1.00 17.65 2382 ARG A C 1
ATOM 1357 O O . ARG A 1 165 ? -10.796 69.193 67.038 1.00 18.41 2382 ARG A O 1
ATOM 1365 N N . VAL A 1 166 ? -9.239 69.931 65.604 1.00 17.26 2383 VAL A N 1
ATOM 1366 C CA . VAL A 1 166 ? -9.533 68.874 64.632 1.00 16.97 2383 VAL A CA 1
ATOM 1367 C C . VAL A 1 166 ? -8.871 67.568 65.053 1.00 16.31 2383 VAL A C 1
ATOM 1368 O O . VAL A 1 166 ? -9.531 66.537 65.074 1.00 16.20 2383 VAL A O 1
ATOM 1375 N N . LEU A 1 167 ? -7.602 67.619 65.451 1.00 16.78 2384 LEU A N 1
ATOM 1376 C CA . LEU A 1 167 ? -6.931 66.426 65.933 1.00 17.32 2384 LEU A CA 1
ATOM 1377 C C . LEU A 1 167 ? -7.742 65.802 67.061 1.00 17.59 2384 LEU A C 1
ATOM 1378 O O . LEU A 1 167 ? -7.959 64.602 67.075 1.00 17.76 2384 LEU A O 1
ATOM 1383 N N . GLU A 1 168 ? -8.194 66.619 68.010 1.00 17.01 2385 GLU A N 1
ATOM 1384 C CA . GLU A 1 168 ? -8.870 66.090 69.184 1.00 17.94 2385 GLU A CA 1
ATOM 1385 C C . GLU A 1 168 ? -10.224 65.481 68.843 1.00 16.80 2385 GLU A C 1
ATOM 1386 O O . GLU A 1 168 ? -10.679 64.539 69.505 1.00 16.64 2385 GLU A O 1
ATOM 1392 N N . ALA A 1 169 ? -10.868 65.997 67.794 1.00 15.77 2386 ALA A N 1
ATOM 1393 C CA . ALA A 1 169 ? -12.142 65.424 67.339 1.00 15.92 2386 ALA A CA 1
ATOM 1394 C C . ALA A 1 169 ? -11.973 64.047 66.706 1.00 15.29 2386 ALA A C 1
ATOM 1395 O O . ALA A 1 169 ? -12.877 63.215 66.760 1.00 15.54 2386 ALA A O 1
ATOM 1397 N N . LEU A 1 170 ? -10.813 63.817 66.094 1.00 14.83 2387 LEU A N 1
ATOM 1398 C CA . LEU A 1 170 ? -10.595 62.591 65.295 1.00 15.43 2387 LEU A CA 1
ATOM 1399 C C . LEU A 1 170 ? -9.921 61.478 66.083 1.00 15.50 2387 LEU A C 1
ATOM 1400 O O . LEU A 1 170 ? -10.153 60.301 65.827 1.00 15.94 2387 LEU A O 1
ATOM 1405 N N . LEU A 1 171 ? -9.084 61.855 67.054 1.00 16.55 2388 LEU A N 1
ATOM 1406 C CA . LEU A 1 171 ? -8.267 60.883 67.772 1.00 17.56 2388 LEU A CA 1
ATOM 1407 C C . LEU A 1 171 ? -9.052 59.712 68.418 1.00 17.08 2388 LEU A C 1
ATOM 1408 O O . LEU A 1 171 ? -8.642 58.558 68.254 1.00 18.23 2388 LEU A O 1
ATOM 1417 N N . PRO A 1 172 ? -10.150 59.982 69.160 1.00 17.25 2389 PRO A N 1
ATOM 1418 C CA . PRO A 1 172 ? -10.818 58.885 69.883 1.00 17.14 2389 PRO A CA 1
ATOM 1419 C C . PRO A 1 172 ? -11.808 58.074 69.074 1.00 17.21 2389 PRO A C 1
ATOM 1420 O O . PRO A 1 172 ? -12.471 57.178 69.620 1.00 19.18 2389 PRO A O 1
ATOM 1424 N N . LEU A 1 173 ? -11.919 58.361 67.781 1.00 16.65 2390 LEU A N 1
ATOM 1425 C CA . LEU A 1 173 ? -12.954 57.696 67.008 1.00 17.49 2390 LEU A CA 1
ATOM 1426 C C . LEU A 1 173 ? -12.587 56.232 66.766 1.00 18.62 2390 LEU A C 1
ATOM 1427 O O . LEU A 1 173 ? -11.443 55.830 66.959 1.00 19.32 2390 LEU A O 1
ATOM 1432 N N . LYS A 1 174 ? -13.576 55.444 66.350 1.00 19.70 2391 LYS A N 1
ATOM 1433 C CA . LYS A 1 174 ? -13.453 53.985 66.313 1.00 22.07 2391 LYS A CA 1
ATOM 1434 C C . LYS A 1 174 ? -12.411 53.543 65.307 1.00 22.07 2391 LYS A C 1
ATOM 1435 O O . LYS A 1 174 ? -11.648 52.604 65.548 1.00 24.22 2391 LYS A O 1
ATOM 1441 N N . GLY A 1 175 ? -12.356 54.228 64.166 1.00 20.74 2392 GLY A N 1
ATOM 1442 C CA . GLY A 1 175 ? -11.499 53.801 63.074 1.00 19.95 2392 GLY A CA 1
ATOM 1443 C C . GLY A 1 175 ? -11.475 54.791 61.935 1.00 18.63 2392 GLY A C 1
ATOM 1444 O O . GLY A 1 175 ? -12.075 55.872 62.035 1.00 17.65 2392 GLY A O 1
ATOM 1445 N N . LEU A 1 176 ? -10.810 54.415 60.839 1.00 18.74 2393 LEU A N 1
ATOM 1446 C CA . LEU A 1 176 ? -10.623 55.326 59.709 1.00 18.18 2393 LEU A CA 1
ATOM 1447 C C . LEU A 1 176 ? -11.937 55.856 59.137 1.00 17.42 2393 LEU A C 1
ATOM 1448 O O . LEU A 1 176 ? -12.047 57.039 58.799 1.00 17.24 2393 LEU A O 1
ATOM 1453 N N . GLU A 1 177 ? -12.928 54.980 59.026 1.00 17.06 2394 GLU A N 1
ATOM 1454 C CA . GLU A 1 177 ? -14.197 55.355 58.411 1.00 17.08 2394 GLU A CA 1
ATOM 1455 C C . GLU A 1 177 ? -14.927 56.431 59.206 1.00 16.43 2394 GLU A C 1
ATOM 1456 O O . GLU A 1 177 ? -15.478 57.369 58.644 1.00 15.93 2394 GLU A O 1
ATOM 1462 N N . GLU A 1 178 ? -14.878 56.330 60.531 1.00 16.30 2395 GLU A N 1
ATOM 1463 C CA . GLU A 1 178 ? -15.465 57.369 61.383 1.00 15.72 2395 GLU A CA 1
ATOM 1464 C C . GLU A 1 178 ? -14.681 58.673 61.308 1.00 15.17 2395 GLU A C 1
ATOM 1465 O O . GLU A 1 178 ? -15.281 59.753 61.291 1.00 15.50 2395 GLU A O 1
ATOM 1476 N N . ARG A 1 179 ? -13.342 58.574 61.263 1.00 15.14 2396 ARG A N 1
ATOM 1477 C CA . ARG A 1 179 ? -12.504 59.767 61.092 1.00 14.96 2396 ARG A CA 1
ATOM 1478 C C . ARG A 1 179 ? -12.819 60.471 59.767 1.00 14.50 2396 ARG A C 1
ATOM 1479 O O . ARG A 1 179 ? -12.940 61.702 59.705 1.00 14.91 2396 ARG A O 1
ATOM 1493 N N . VAL A 1 180 ? -12.927 59.696 58.696 1.00 14.87 2397 VAL A N 1
ATOM 1494 C CA . VAL A 1 180 ? -13.275 60.274 57.391 1.00 15.67 2397 VAL A CA 1
ATOM 1495 C C . VAL A 1 180 ? -14.640 60.940 57.431 1.00 14.78 2397 VAL A C 1
ATOM 1496 O O . VAL A 1 180 ? -14.796 62.065 56.947 1.00 14.98 2397 VAL A O 1
ATOM 1500 N N . ALA A 1 181 ? -15.633 60.284 58.035 1.00 13.51 2398 ALA A N 1
ATOM 1501 C CA . ALA A 1 181 ? -16.988 60.870 58.074 1.00 14.23 2398 ALA A CA 1
ATOM 1502 C C . ALA A 1 181 ? -16.993 62.178 58.861 1.00 13.59 2398 ALA A C 1
ATOM 1503 O O . ALA A 1 181 ? -17.652 63.150 58.465 1.00 14.92 2398 ALA A O 1
ATOM 1505 N N . ALA A 1 182 ? -16.268 62.196 59.987 1.00 13.72 2399 ALA A N 1
ATOM 1506 C CA . ALA A 1 182 ? -16.156 63.430 60.767 1.00 13.10 2399 ALA A CA 1
ATOM 1507 C C . ALA A 1 182 ? -15.498 64.543 59.954 1.00 13.52 2399 ALA A C 1
ATOM 1508 O O . ALA A 1 182 ? -15.971 65.692 59.951 1.00 14.72 2399 ALA A O 1
ATOM 1510 N N . ALA A 1 183 ? -14.418 64.194 59.254 1.00 13.84 2400 ALA A N 1
ATOM 1511 C CA . ALA A 1 183 ? -13.664 65.153 58.432 1.00 14.50 2400 ALA A CA 1
ATOM 1512 C C . ALA A 1 183 ? -14.529 65.747 57.345 1.00 14.39 2400 ALA A C 1
ATOM 1513 O O . ALA A 1 183 ? -14.549 66.971 57.139 1.00 14.92 2400 ALA A O 1
ATOM 1515 N N . VAL A 1 184 ? -15.269 64.894 56.644 1.00 13.79 2401 VAL A N 1
ATOM 1516 C CA . VAL A 1 184 ? -16.114 65.386 55.545 1.00 14.31 2401 VAL A CA 1
ATOM 1517 C C . VAL A 1 184 ? -17.208 66.324 56.086 1.00 14.57 2401 VAL A C 1
ATOM 1518 O O . VAL A 1 184 ? -17.461 67.397 55.511 1.00 14.99 2401 VAL A O 1
ATOM 1525 N N . ASP A 1 185 ? -17.808 65.979 57.232 1.00 14.99 2402 ASP A N 1
ATOM 1526 C CA . ASP A 1 185 ? -18.846 66.854 57.791 1.00 15.24 2402 ASP A CA 1
ATOM 1527 C C . ASP A 1 185 ? -18.238 68.221 58.148 1.00 15.21 2402 ASP A C 1
ATOM 1528 O O . ASP A 1 185 ? -18.878 69.278 57.937 1.00 16.82 2402 ASP A O 1
ATOM 1533 N N . LEU A 1 186 ? -17.009 68.228 58.670 1.00 15.60 2403 LEU A N 1
ATOM 1534 C CA . LEU A 1 186 ? -16.347 69.519 58.989 1.00 16.48 2403 LEU A CA 1
ATOM 1535 C C . LEU A 1 186 ? -16.070 70.345 57.735 1.00 16.17 2403 LEU A C 1
ATOM 1536 O O . LEU A 1 186 ? -16.236 71.572 57.726 1.00 17.32 2403 LEU A O 1
ATOM 1545 N N . ILE A 1 187 ? -15.634 69.676 56.670 1.00 16.05 2404 ILE A N 1
ATOM 1546 C CA . ILE A 1 187 ? -15.351 70.379 55.426 1.00 15.95 2404 ILE A CA 1
ATOM 1547 C C . ILE A 1 187 ? -16.631 70.907 54.792 1.00 16.36 2404 ILE A C 1
ATOM 1548 O O . ILE A 1 187 ? -16.653 72.054 54.312 1.00 17.67 2404 ILE A O 1
ATOM 1553 N N . ILE A 1 188 ? -17.694 70.103 54.798 1.00 17.07 2405 ILE A N 1
ATOM 1554 C CA . ILE A 1 188 ? -18.971 70.524 54.231 1.00 17.84 2405 ILE A CA 1
ATOM 1555 C C . ILE A 1 188 ? -19.511 71.738 54.981 1.00 18.80 2405 ILE A C 1
ATOM 1556 O O . ILE A 1 188 ? -20.127 72.617 54.373 1.00 20.05 2405 ILE A O 1
ATOM 1561 N N . LYS A 1 189 ? -19.310 71.788 56.298 1.00 18.88 2406 LYS A N 1
ATOM 1562 C CA . LYS A 1 189 ? -19.793 72.953 57.058 1.00 21.53 2406 LYS A CA 1
ATOM 1563 C C . LYS A 1 189 ? -19.205 74.247 56.492 1.00 22.81 2406 LYS A C 1
ATOM 1564 O O . LYS A 1 189 ? -19.927 75.227 56.350 1.00 24.37 2406 LYS A O 1
ATOM 1572 N N . SER A 1 190 ? -17.906 74.209 56.174 1.00 24.04 2407 SER A N 1
ATOM 1573 C CA . SER A 1 190 ? -17.165 75.321 55.577 1.00 25.12 2407 SER A CA 1
ATOM 1574 C C . SER A 1 190 ? -17.488 75.541 54.089 1.00 23.72 2407 SER A C 1
ATOM 1575 O O . SER A 1 190 ? -17.459 76.672 53.600 1.00 25.31 2407 SER A O 1
ATOM 1578 N N . HIS A 1 191 ? -17.752 74.455 53.361 1.00 21.59 2408 HIS A N 1
ATOM 1579 C CA . HIS A 1 191 ? -17.842 74.482 51.902 1.00 20.63 2408 HIS A CA 1
ATOM 1580 C C . HIS A 1 191 ? -19.008 73.610 51.466 1.00 20.72 2408 HIS A C 1
ATOM 1581 O O . HIS A 1 191 ? -18.829 72.485 50.965 1.00 19.94 2408 HIS A O 1
ATOM 1588 N N . GLN A 1 192 ? -20.210 74.141 51.657 1.00 21.07 2409 GLN A N 1
ATOM 1589 C CA . GLN A 1 192 ? -21.458 73.370 51.551 1.00 22.46 2409 GLN A CA 1
ATOM 1590 C C . GLN A 1 192 ? -21.712 72.763 50.184 1.00 22.59 2409 GLN A C 1
ATOM 1591 O O . GLN A 1 192 ? -22.434 71.772 50.069 1.00 22.98 2409 GLN A O 1
ATOM 1602 N N . GLY A 1 193 ? -21.130 73.373 49.159 1.00 21.22 2410 GLY A N 1
ATOM 1603 C CA . GLY A 1 193 ? -21.328 72.978 47.788 1.00 22.21 2410 GLY A CA 1
ATOM 1604 C C . GLY A 1 193 ? -20.402 71.899 47.288 1.00 22.53 2410 GLY A C 1
ATOM 1605 O O . GLY A 1 193 ? -20.586 71.399 46.176 1.00 24.75 2410 GLY A O 1
ATOM 1606 N N . LEU A 1 194 ? -19.407 71.513 48.090 1.00 21.31 2411 LEU A N 1
ATOM 1607 C CA . LEU A 1 194 ? -18.525 70.399 47.675 1.00 20.40 2411 LEU A CA 1
ATOM 1608 C C . LEU A 1 194 ? -19.249 69.059 47.748 1.00 20.15 2411 LEU A C 1
ATOM 1609 O O . LEU A 1 194 ? -20.181 68.869 48.522 1.00 20.73 2411 LEU A O 1
ATOM 1614 N N . ASP A 1 195 ? -18.816 68.102 46.944 1.00 18.92 2412 ASP A N 1
ATOM 1615 C CA . ASP A 1 195 ? -19.483 66.818 46.897 1.00 18.21 2412 ASP A CA 1
ATOM 1616 C C . ASP A 1 195 ? -19.020 65.895 48.045 1.00 17.99 2412 ASP A C 1
ATOM 1617 O O . ASP A 1 195 ? -17.832 65.639 48.205 1.00 17.74 2412 ASP A O 1
ATOM 1622 N N . ARG A 1 196 ? -19.979 65.396 48.818 1.00 18.08 2413 ARG A N 1
ATOM 1623 C CA . ARG A 1 196 ? -19.698 64.553 49.988 1.00 18.06 2413 ARG A CA 1
ATOM 1624 C C . ARG A 1 196 ? -18.905 63.294 49.625 1.00 17.79 2413 ARG A C 1
ATOM 1625 O O . ARG A 1 196 ? -17.951 62.916 50.327 1.00 18.23 2413 ARG A O 1
ATOM 1640 N N . GLN A 1 197 ? -19.291 62.645 48.538 1.00 18.14 2414 GLN A N 1
ATOM 1641 C CA . GLN A 1 197 ? -18.630 61.409 48.147 1.00 18.71 2414 GLN A CA 1
ATOM 1642 C C . GLN A 1 197 ? -17.243 61.664 47.540 1.00 17.48 2414 GLN A C 1
ATOM 1643 O O . GLN A 1 197 ? -16.325 60.874 47.776 1.00 17.79 2414 GLN A O 1
ATOM 1649 N N . GLU A 1 198 ? -17.062 62.780 46.823 1.00 16.67 2415 GLU A N 1
ATOM 1650 C CA . GLU A 1 198 ? -15.717 63.178 46.390 1.00 16.58 2415 GLU A CA 1
ATOM 1651 C C . GLU A 1 198 ? -14.828 63.410 47.602 1.00 16.14 2415 GLU A C 1
ATOM 1652 O O . GLU A 1 198 ? -13.681 62.968 47.620 1.00 15.97 2415 GLU A O 1
ATOM 1658 N N . LEU A 1 199 ? -15.342 64.150 48.585 1.00 15.28 2416 LEU A N 1
ATOM 1659 C CA . LEU A 1 199 ? -14.572 64.412 49.804 1.00 15.50 2416 LEU A CA 1
ATOM 1660 C C . LEU A 1 199 ? -14.221 63.132 50.574 1.00 14.80 2416 LEU A C 1
ATOM 1661 O O . LEU A 1 199 ? -13.098 62.988 51.040 1.00 15.40 2416 LEU A O 1
ATOM 1666 N N . SER A 1 200 ? -15.182 62.220 50.701 1.00 14.97 2417 SER A N 1
ATOM 1667 C CA . SER A 1 200 ? -14.964 60.978 51.441 1.00 15.11 2417 SER A CA 1
ATOM 1668 C C . SER A 1 200 ? -13.891 60.129 50.760 1.00 14.68 2417 SER A C 1
ATOM 1669 O O . SER A 1 200 ? -12.969 59.597 51.4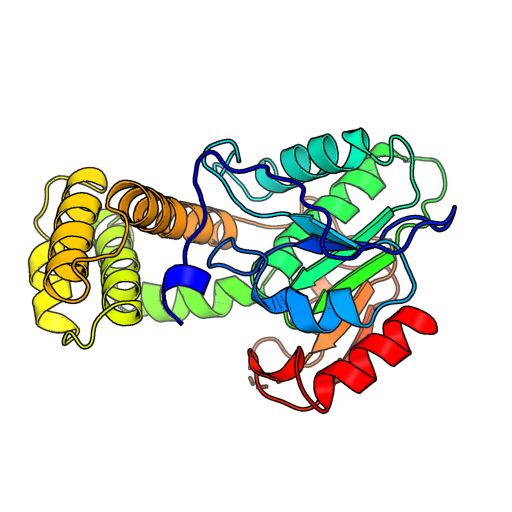14 1.00 15.04 2417 SER A O 1
ATOM 1674 N N . PHE A 1 201 ? -14.022 59.981 49.451 1.00 15.15 2418 PHE A N 1
ATOM 1675 C CA . PHE A 1 201 ? -13.024 59.251 48.728 1.00 14.30 2418 PHE A CA 1
ATOM 1676 C C . PHE A 1 201 ? -11.633 59.884 48.819 1.00 14.47 2418 PHE A C 1
ATOM 1677 O O . PHE A 1 201 ? -10.635 59.189 48.979 1.00 15.45 2418 PHE A O 1
ATOM 1685 N N . ALA A 1 202 ? -11.580 61.201 48.693 1.00 14.92 2419 ALA A N 1
ATOM 1686 C CA . ALA A 1 202 ? -10.315 61.937 48.777 1.00 14.48 2419 ALA A CA 1
ATOM 1687 C C . ALA A 1 202 ? -9.643 61.756 50.136 1.00 15.07 2419 ALA A C 1
ATOM 1688 O O . ALA A 1 202 ? -8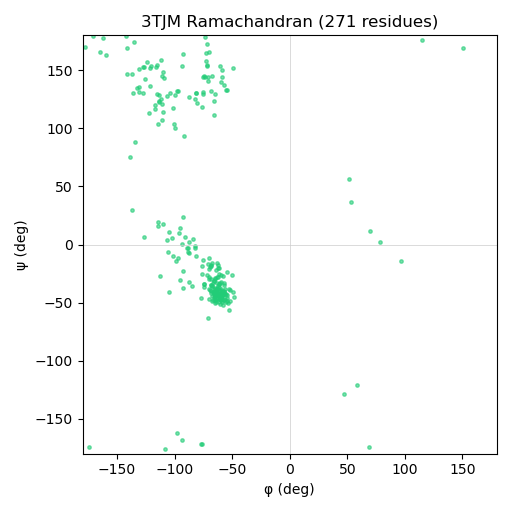.435 61.537 50.209 1.00 15.32 2419 ALA A O 1
ATOM 1690 N N . ALA A 1 203 ? -10.433 61.833 51.205 1.00 15.07 2420 ALA A N 1
ATOM 1691 C CA . ALA A 1 203 ? -9.883 61.685 52.557 1.00 15.56 2420 ALA A CA 1
ATOM 1692 C C . ALA A 1 203 ? -9.323 60.282 52.792 1.00 15.90 2420 ALA A C 1
ATOM 1693 O O . ALA A 1 203 ? -8.192 60.129 53.281 1.00 17.49 2420 ALA A O 1
ATOM 1695 N N . ARG A 1 204 ? -10.130 59.265 52.481 1.00 16.16 2421 ARG A N 1
ATOM 1696 C CA . ARG A 1 204 ? -9.726 57.871 52.687 1.00 17.32 2421 ARG A CA 1
ATOM 1697 C C . ARG A 1 204 ? -8.482 57.586 51.828 1.00 17.02 2421 ARG A C 1
ATOM 1698 O O . ARG A 1 204 ? -7.462 57.070 52.334 1.00 18.10 2421 ARG A O 1
ATOM 1712 N N . SER A 1 205 ? -8.544 57.958 50.542 1.00 16.53 2422 SER A N 1
ATOM 1713 C CA . SER A 1 205 ? -7.443 57.655 49.631 1.00 16.62 2422 SER A CA 1
ATOM 1714 C C . SER A 1 205 ? -6.178 58.407 50.020 1.00 16.76 2422 SER A C 1
ATOM 1715 O O . SER A 1 205 ? -5.083 57.910 49.784 1.00 16.90 2422 SER A O 1
ATOM 1720 N N . PHE A 1 206 ? -6.314 59.603 50.602 1.00 16.37 2423 PHE A N 1
ATOM 1721 C CA . PHE A 1 206 ? -5.136 60.340 51.044 1.00 16.62 2423 PHE A CA 1
ATOM 1722 C C . PHE A 1 206 ? -4.326 59.491 52.027 1.00 16.69 2423 PHE A C 1
ATOM 1723 O O . PHE A 1 206 ? -3.104 59.370 51.897 1.00 16.82 2423 PHE A O 1
ATOM 1731 N N . TYR A 1 207 ? -5.001 58.898 53.010 1.00 17.44 2424 TYR A N 1
ATOM 1732 C CA . TYR A 1 207 ? -4.307 58.051 53.962 1.00 1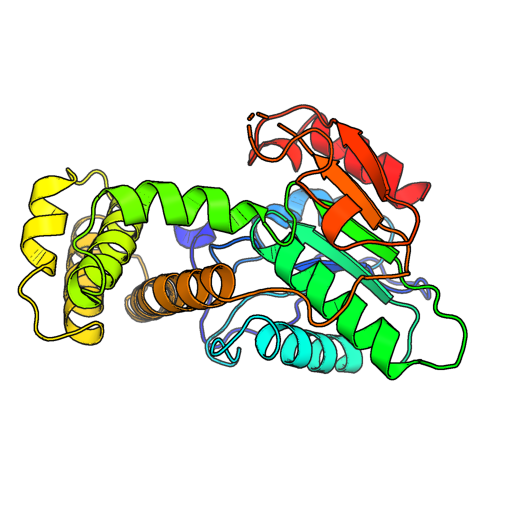7.33 2424 TYR A CA 1
ATOM 1733 C C . TYR A 1 207 ? -3.650 56.847 53.287 1.00 17.39 2424 TYR A C 1
ATOM 1734 O O . TYR A 1 207 ? -2.459 56.569 53.526 1.00 17.53 2424 TYR A O 1
ATOM 1743 N N . TYR A 1 208 ? -4.391 56.171 52.396 1.00 17.10 2425 TYR A N 1
ATOM 1744 C CA . TYR A 1 208 ? -3.824 54.982 51.735 1.00 17.85 2425 TYR A CA 1
ATOM 1745 C C . TYR A 1 208 ? -2.674 55.352 50.789 1.00 17.07 2425 TYR A C 1
ATOM 1746 O O . TYR A 1 208 ? -1.688 54.616 50.707 1.00 16.76 2425 TYR A O 1
ATOM 1755 N N . LYS A 1 209 ? -2.775 56.500 50.111 1.00 16.91 2426 LYS A N 1
ATOM 1756 C CA . LYS A 1 209 ? -1.671 56.959 49.256 1.00 17.33 2426 LYS A CA 1
ATOM 1757 C C . LYS A 1 209 ? -0.406 57.172 50.079 1.00 17.93 2426 LYS A C 1
ATOM 1758 O O . LYS A 1 209 ? 0.689 56.771 49.661 1.00 17.43 2426 LYS A O 1
ATOM 1764 N N . LEU A 1 210 ? -0.559 57.778 51.265 1.00 18.29 2427 LEU A N 1
ATOM 1765 C CA . LEU A 1 210 ? 0.602 58.061 52.109 1.00 19.14 2427 LEU A CA 1
ATOM 1766 C C . LEU A 1 210 ? 1.200 56.738 52.626 1.00 19.47 2427 LEU A C 1
ATOM 1767 O O . LEU A 1 210 ? 2.438 56.553 52.606 1.00 19.36 2427 LEU A O 1
ATOM 1772 N N . ARG A 1 211 ? 0.342 55.820 53.072 1.00 19.51 2428 ARG A N 1
ATOM 1773 C CA . ARG A 1 211 ? 0.818 54.525 53.561 1.00 19.98 2428 ARG A CA 1
ATOM 1774 C C . ARG A 1 211 ? 1.616 53.806 52.469 1.00 19.74 2428 ARG A C 1
ATOM 1775 O O . ARG A 1 211 ? 2.710 53.268 52.724 1.00 20.13 2428 ARG A O 1
ATOM 1783 N N . ALA A 1 212 ? 1.100 53.835 51.247 1.00 18.84 2429 ALA A N 1
ATOM 1784 C CA . ALA A 1 212 ? 1.780 53.131 50.153 1.00 18.52 2429 ALA A CA 1
ATOM 1785 C C . ALA A 1 212 ? 3.144 53.761 49.880 1.00 18.47 2429 ALA A C 1
ATOM 1786 O O . ALA A 1 212 ? 4.160 53.054 49.687 1.00 18.29 2429 ALA A O 1
ATOM 1788 N N . ALA A 1 213 ? 3.210 55.091 49.879 1.00 18.49 2430 ALA A N 1
ATOM 1789 C CA . ALA A 1 213 ? 4.483 55.774 49.662 1.00 20.23 2430 ALA A CA 1
ATOM 1790 C C . ALA A 1 213 ? 5.485 55.494 50.791 1.00 20.82 2430 ALA A C 1
ATOM 1791 O O . ALA A 1 213 ? 6.673 55.301 50.525 1.00 21.89 2430 ALA A O 1
ATOM 1793 N N . GLU A 1 214 ? 5.012 55.453 52.033 1.00 22.02 2431 GLU A N 1
ATOM 1794 C CA . GLU A 1 214 ? 5.903 55.184 53.171 1.00 22.82 2431 GLU A CA 1
ATOM 1795 C C . GLU A 1 214 ? 6.548 53.813 53.086 1.00 22.65 2431 GLU A C 1
ATOM 1796 O O . GLU A 1 214 ? 7.689 53.611 53.542 1.00 23.59 2431 GLU A O 1
ATOM 1802 N N . GLN A 1 215 ? 5.785 52.858 52.568 1.00 21.31 2432 GLN A N 1
ATOM 1803 C CA . GLN A 1 215 ? 6.184 51.457 52.515 1.00 21.85 2432 GLN A CA 1
ATOM 1804 C C . GLN A 1 215 ? 6.961 51.102 51.253 1.00 20.84 2432 GLN A C 1
ATOM 1805 O O . GLN A 1 215 ? 7.437 49.971 51.118 1.00 22.28 2432 GLN A O 1
ATOM 1811 N N . TYR A 1 216 ? 7.064 52.040 50.313 1.00 19.27 2433 TYR A N 1
ATOM 1812 C CA . TYR A 1 216 ? 7.662 51.735 49.024 1.00 18.48 2433 TYR A CA 1
ATOM 1813 C C . TYR A 1 216 ? 9.180 51.756 48.981 1.00 17.90 2433 TYR A C 1
ATOM 1814 O O . TYR A 1 216 ? 9.813 52.733 49.383 1.00 18.64 2433 TYR A O 1
ATOM 1823 N N . THR A 1 217 ? 9.755 50.690 48.428 1.00 17.83 2434 THR A N 1
ATOM 1824 C CA . THR A 1 217 ? 11.123 50.769 47.922 1.00 19.30 2434 THR A CA 1
ATOM 1825 C C . THR A 1 217 ? 11.128 50.051 46.581 1.00 18.89 2434 THR A C 1
ATOM 1826 O O . THR A 1 217 ? 10.369 49.103 46.369 1.00 18.54 2434 THR A O 1
ATOM 1830 N N . PRO A 1 218 ? 11.957 50.525 45.644 1.00 19.13 2435 PRO A N 1
ATOM 1831 C CA . PRO A 1 218 ? 12.052 49.836 44.367 1.00 19.08 2435 PRO A CA 1
ATOM 1832 C C . PRO A 1 218 ? 12.487 48.392 44.569 1.00 19.42 2435 PRO A C 1
ATOM 1833 O O . PRO A 1 218 ? 13.224 48.102 45.521 1.00 20.06 2435 PRO A O 1
ATOM 1837 N N . LYS A 1 219 ? 12.046 47.514 43.673 1.00 19.08 2436 LYS A N 1
ATOM 1838 C CA . LYS A 1 219 ? 12.434 46.106 43.730 1.00 19.97 2436 LYS A CA 1
ATOM 1839 C C . LYS A 1 219 ? 13.884 45.882 43.329 1.00 19.58 2436 LYS A C 1
ATOM 1840 O O . LYS A 1 219 ? 14.491 44.893 43.758 1.00 19.67 2436 LYS A O 1
ATOM 1846 N N . ALA A 1 220 ? 14.422 46.795 42.510 1.00 18.93 2437 ALA A N 1
ATOM 1847 C CA . ALA A 1 220 ? 15.776 46.730 41.965 1.00 19.27 2437 ALA A CA 1
ATOM 1848 C C . ALA A 1 220 ? 16.109 48.108 41.421 1.00 18.87 2437 ALA A C 1
ATOM 1849 O O . ALA A 1 220 ? 15.207 48.928 41.260 1.00 20.00 2437 ALA A O 1
ATOM 1851 N N . LYS A 1 221 ? 17.384 48.379 41.128 1.00 18.25 2438 LYS A N 1
ATOM 1852 C CA . LYS A 1 221 ? 17.759 49.669 40.532 1.00 18.99 2438 LYS A CA 1
ATOM 1853 C C . LYS A 1 221 ? 17.209 49.794 39.123 1.00 19.53 2438 LYS A C 1
ATOM 1854 O O . LYS A 1 221 ? 17.077 48.810 38.372 1.00 21.09 2438 LYS A O 1
ATOM 1860 N N . TYR A 1 222 ? 16.835 51.019 38.785 1.00 20.12 2439 TYR A N 1
ATOM 1861 C CA . TYR A 1 222 ? 16.380 51.328 37.434 1.00 21.35 2439 TYR A CA 1
ATOM 1862 C C . TYR A 1 222 ? 17.602 51.524 36.541 1.00 23.00 2439 TYR A C 1
ATOM 1863 O O . TYR A 1 222 ? 18.514 52.259 36.899 1.00 22.31 2439 TYR A O 1
ATOM 1872 N N . HIS A 1 223 ? 17.624 50.850 35.387 1.00 26.07 2440 HIS A N 1
ATOM 1873 C CA . HIS A 1 223 ? 18.785 50.932 34.487 1.00 28.92 2440 HIS A CA 1
ATOM 1874 C C . HIS A 1 223 ? 18.600 51.914 33.336 1.00 29.36 2440 HIS A C 1
ATOM 1875 O O . HIS A 1 223 ? 19.571 52.290 32.664 1.00 31.61 2440 HIS A O 1
ATOM 1882 N N . GLY A 1 224 ? 17.363 52.340 33.114 1.00 29.65 2441 GLY A N 1
ATOM 1883 C CA . GLY A 1 224 ? 17.060 53.291 32.065 1.00 29.28 2441 GLY A CA 1
ATOM 1884 C C . GLY A 1 224 ? 17.532 54.669 32.450 1.00 28.90 2441 GLY A C 1
ATOM 1885 O O . GLY A 1 224 ? 18.064 54.872 33.548 1.00 29.63 2441 GLY A O 1
ATOM 1886 N N . ASN A 1 225 ? 17.353 55.635 31.565 1.00 28.18 2442 ASN A N 1
ATOM 1887 C CA . ASN A 1 225 ? 17.789 56.967 31.951 1.00 27.63 2442 ASN A CA 1
ATOM 1888 C C . ASN A 1 225 ? 16.669 57.787 32.568 1.00 26.85 2442 ASN A C 1
ATOM 1889 O O . ASN A 1 225 ? 15.473 57.548 32.324 1.00 27.23 2442 ASN A O 1
ATOM 1898 N N . VAL A 1 226 ? 17.080 58.729 33.400 1.00 24.43 2443 VAL A N 1
ATOM 1899 C CA . VAL A 1 226 ? 16.139 59.488 34.205 1.00 23.04 2443 VAL A CA 1
ATOM 1900 C C . VAL A 1 226 ? 16.473 60.958 34.054 1.00 22.77 2443 VAL A C 1
ATOM 1901 O O . VAL A 1 226 ? 17.650 61.348 34.087 1.00 23.16 2443 VAL A O 1
ATOM 1905 N N . MET A 1 227 ? 15.440 61.772 33.874 1.00 21.35 2444 MET A N 1
ATOM 1906 C CA . MET A 1 227 ? 15.613 63.193 33.838 1.00 21.60 2444 MET A CA 1
ATOM 1907 C C . MET A 1 227 ? 14.845 63.751 35.018 1.00 20.83 2444 MET A C 1
ATOM 1908 O O . MET A 1 227 ? 13.622 63.569 35.084 1.00 21.31 2444 MET A O 1
ATOM 1917 N N . LEU A 1 228 ? 15.564 64.375 35.958 1.00 20.24 2445 LEU A N 1
ATOM 1918 C CA . LEU A 1 228 ? 14.967 65.027 37.120 1.00 18.79 2445 LEU A CA 1
ATOM 1919 C C . LEU A 1 228 ? 14.919 66.549 36.910 1.00 19.46 2445 LEU A C 1
ATOM 1920 O O . LEU A 1 228 ? 15.956 67.194 36.772 1.00 20.01 2445 LEU A O 1
ATOM 1925 N N . LEU A 1 229 ? 13.708 67.106 36.878 1.00 19.38 2446 LEU A N 1
ATOM 1926 C CA . LEU A 1 229 ? 13.510 68.540 36.749 1.00 20.21 2446 LEU A CA 1
ATOM 1927 C C . LEU A 1 229 ? 12.956 68.957 38.089 1.00 20.17 2446 LEU A C 1
ATOM 1928 O O . LEU A 1 229 ? 11.792 68.648 38.422 1.00 20.86 2446 LEU A O 1
ATOM 1933 N N . ARG A 1 230 ? 13.787 69.638 38.876 1.00 22.05 2447 ARG A N 1
ATOM 1934 C CA . ARG A 1 230 ? 13.482 69.914 40.271 1.00 22.33 2447 ARG A CA 1
ATOM 1935 C C . ARG A 1 230 ? 13.510 71.388 40.667 1.00 23.31 2447 ARG A C 1
ATOM 1936 O O . ARG A 1 230 ? 14.170 72.205 40.025 1.00 22.83 2447 ARG A O 1
ATOM 1944 N N . ALA A 1 231 ? 12.793 71.711 41.747 1.00 23.41 2448 ALA A N 1
ATOM 1945 C CA . ALA A 1 231 ? 12.826 73.059 42.337 1.00 25.15 2448 ALA A CA 1
ATOM 1946 C C . ALA A 1 231 ? 14.160 73.345 43.042 1.00 25.87 2448 ALA A C 1
ATOM 1947 O O . ALA A 1 231 ? 14.955 72.428 43.296 1.00 28.12 2448 ALA A O 1
ATOM 1949 N N . ALA A 1 240 ? 18.781 66.113 54.246 1.00 43.94 2457 ALA A N 1
ATOM 1950 C CA . ALA A 1 240 ? 18.174 66.509 52.980 1.00 43.55 2457 ALA A CA 1
ATOM 1951 C C . ALA A 1 240 ? 18.187 65.369 51.952 1.00 43.50 2457 ALA A C 1
ATOM 1952 O O . ALA A 1 240 ? 18.842 64.340 52.154 1.00 43.62 2457 ALA A O 1
ATOM 1954 N N . ALA A 1 241 ? 17.454 65.571 50.857 1.00 43.25 2458 ALA A N 1
ATOM 1955 C CA . ALA A 1 241 ? 17.377 64.610 49.757 1.00 42.85 2458 ALA A CA 1
ATOM 1956 C C . ALA A 1 241 ? 18.484 64.845 48.732 1.00 42.38 2458 ALA A C 1
ATOM 1957 O O . ALA A 1 241 ? 18.608 64.098 47.756 1.00 42.57 2458 ALA A O 1
ATOM 1959 N N . GLY A 1 242 ? 19.288 65.883 48.956 1.00 41.51 2459 GLY A N 1
ATOM 1960 C CA . GLY A 1 242 ? 20.455 66.154 48.119 1.00 39.88 2459 GLY A CA 1
ATOM 1961 C C . GLY A 1 242 ? 20.150 66.598 46.698 1.00 38.63 2459 GLY A C 1
ATOM 1962 O O . GLY A 1 242 ? 18.980 66.799 46.323 1.00 38.78 2459 GLY A O 1
ATOM 1963 N N . ALA A 1 243 ? 21.208 66.721 45.897 1.00 36.90 2460 ALA A N 1
ATOM 1964 C CA . ALA A 1 243 ? 21.111 67.281 44.552 1.00 35.00 2460 ALA A CA 1
ATOM 1965 C C . ALA A 1 243 ? 20.195 66.488 43.621 1.00 33.52 2460 ALA A C 1
ATOM 1966 O O . ALA A 1 243 ? 19.533 67.064 42.767 1.00 33.30 2460 ALA A O 1
ATOM 1968 N N . ASP A 1 244 ? 20.161 65.170 43.792 1.00 31.41 2461 ASP A N 1
ATOM 1969 C CA . ASP A 1 244 ? 19.395 64.313 42.889 1.00 28.93 2461 ASP A CA 1
ATOM 1970 C C . ASP A 1 244 ? 18.220 63.605 43.570 1.00 27.64 2461 ASP A C 1
ATOM 1971 O O . ASP A 1 244 ? 17.730 62.609 43.052 1.00 26.75 2461 ASP A O 1
ATOM 1976 N N . TYR A 1 245 ? 17.785 64.109 44.722 1.00 26.37 2462 TYR A N 1
ATOM 1977 C CA . TYR A 1 245 ? 16.682 63.508 45.471 1.00 25.84 2462 TYR A CA 1
ATOM 1978 C C . TYR A 1 245 ? 16.940 62.009 45.714 1.00 25.89 2462 TYR A C 1
ATOM 1979 O O . TYR A 1 245 ? 16.013 61.186 45.698 1.00 24.40 2462 TYR A O 1
ATOM 1988 N N . ASN A 1 246 ? 18.212 61.678 45.942 1.00 25.51 2463 ASN A N 1
ATOM 1989 C CA . ASN A 1 246 ? 18.652 60.308 46.270 1.00 25.95 2463 ASN A CA 1
ATOM 1990 C C . ASN A 1 246 ? 18.548 59.324 45.099 1.00 24.65 2463 ASN A C 1
ATOM 1991 O O . ASN A 1 246 ? 18.689 58.127 45.296 1.00 24.27 2463 ASN A O 1
ATOM 1996 N N . LEU A 1 247 ? 18.320 59.815 43.882 1.00 23.73 2464 LEU A N 1
ATOM 1997 C CA . LEU A 1 247 ? 18.124 58.920 42.730 1.00 23.48 2464 LEU A CA 1
ATOM 1998 C C . LEU A 1 247 ? 19.318 57.998 42.429 1.00 24.25 2464 LEU A C 1
ATOM 1999 O O . LEU A 1 247 ? 19.120 56.884 41.964 1.00 23.82 2464 LEU A O 1
ATOM 2004 N N . SER A 1 248 ? 20.547 58.456 42.681 1.00 25.85 2465 SER A N 1
ATOM 2005 C CA . SER A 1 248 ? 21.720 57.604 42.438 1.00 27.21 2465 SER A CA 1
ATOM 2006 C C . SER A 1 248 ? 21.625 56.303 43.239 1.00 27.28 2465 SER A C 1
ATOM 2007 O O . SER A 1 248 ? 22.176 55.268 42.830 1.00 27.90 2465 SER A O 1
ATOM 2010 N N . GLN A 1 249 ? 20.922 56.333 44.367 1.00 27.20 2466 GLN A N 1
ATOM 2011 C CA . GLN A 1 249 ? 20.805 55.134 45.200 1.00 27.79 2466 GLN A CA 1
ATOM 2012 C C . GLN A 1 249 ? 19.937 54.052 44.562 1.00 25.91 2466 GLN A C 1
ATOM 2013 O O . GLN A 1 249 ? 20.048 52.871 44.902 1.00 27.06 2466 GLN A O 1
ATOM 2019 N N . VAL A 1 250 ? 19.084 54.444 43.620 1.00 24.07 2467 VAL A N 1
ATOM 2020 C CA . VAL A 1 250 ? 18.112 53.522 43.037 1.00 22.56 2467 VAL A CA 1
ATOM 2021 C C . VAL A 1 250 ? 18.180 53.482 41.499 1.00 22.16 2467 VAL A C 1
ATOM 2022 O O . VAL A 1 250 ? 17.338 52.863 40.860 1.00 21.68 2467 VAL A O 1
ATOM 2026 N N . CYS A 1 251 ? 19.180 54.164 40.933 1.00 23.18 2468 CYS A N 1
ATOM 2027 C CA . CYS A 1 251 ? 19.398 54.218 39.480 1.00 23.92 2468 CYS A CA 1
ATOM 2028 C C . CYS A 1 251 ? 20.821 53.840 39.124 1.00 24.95 2468 CYS A C 1
ATOM 2029 O O . CYS A 1 251 ? 21.751 54.394 39.698 1.00 26.41 2468 CYS A O 1
ATOM 2032 N N . ASP A 1 252 ? 20.991 52.922 38.175 1.00 25.74 2469 ASP A N 1
ATOM 2033 C CA . ASP A 1 252 ? 22.334 52.641 37.645 1.00 27.73 2469 ASP A CA 1
ATOM 2034 C C . ASP A 1 252 ? 22.565 53.187 36.232 1.00 28.33 2469 ASP A C 1
ATOM 2035 O O . ASP A 1 252 ? 23.627 52.992 35.637 1.00 29.35 2469 ASP A O 1
ATOM 2044 N N . GLY A 1 253 ? 21.578 53.895 35.705 1.00 28.37 2470 GLY A N 1
ATOM 2045 C CA . GLY A 1 253 ? 21.722 54.532 34.398 1.00 28.18 2470 GLY A CA 1
ATOM 2046 C C . GLY A 1 253 ? 22.084 55.985 34.551 1.00 28.16 2470 GLY A C 1
ATOM 2047 O O . GLY A 1 253 ? 22.534 56.433 35.615 1.00 27.95 2470 GLY A O 1
ATOM 2048 N N . LYS A 1 254 ? 21.878 56.747 33.483 1.00 28.07 2471 LYS A N 1
ATOM 2049 C CA . LYS A 1 254 ? 22.154 58.165 33.566 1.00 28.34 2471 LYS A CA 1
ATOM 2050 C C . LYS A 1 254 ? 21.064 58.878 34.363 1.00 27.44 2471 LYS A C 1
ATOM 2051 O O . LYS A 1 254 ? 19.883 58.623 34.139 1.00 28.99 2471 LYS A O 1
ATOM 2057 N N . VAL A 1 255 ? 21.473 59.709 35.322 1.00 26.27 2472 VAL A N 1
ATOM 2058 C CA . VAL A 1 255 ? 20.564 60.599 36.054 1.00 24.80 2472 VAL A CA 1
ATOM 2059 C C . VAL A 1 255 ? 20.947 62.021 35.707 1.00 24.01 2472 VAL A C 1
ATOM 2060 O O . VAL A 1 255 ? 21.965 62.549 36.177 1.00 24.45 2472 VAL A O 1
ATOM 2064 N N . SER A 1 256 ? 20.139 62.626 34.846 1.00 23.04 2473 SER A N 1
ATOM 2065 C CA . SER A 1 256 ? 20.371 63.995 34.436 1.00 22.90 2473 SER A CA 1
ATOM 2066 C C . SER A 1 256 ? 19.482 64.907 35.262 1.00 22.64 2473 SER A C 1
ATOM 2067 O O . SER A 1 256 ? 18.273 64.647 35.430 1.00 23.04 2473 SER A O 1
ATOM 2070 N N . VAL A 1 257 ? 20.072 65.967 35.792 1.00 22.66 2474 VAL A N 1
ATOM 2071 C CA . VAL A 1 257 ? 19.340 66.880 36.669 1.00 23.10 2474 VAL A CA 1
ATOM 2072 C C . VAL A 1 257 ? 19.366 68.281 36.103 1.00 23.57 2474 VAL A C 1
ATOM 2073 O O . VAL A 1 257 ? 20.406 68.751 35.631 1.00 24.80 2474 VAL A O 1
ATOM 2077 N N . HIS A 1 258 ? 18.211 68.938 36.151 1.00 22.99 2475 HIS A N 1
ATOM 2078 C CA . HIS A 1 258 ? 18.126 70.360 35.869 1.00 23.94 2475 HIS A CA 1
ATOM 2079 C C . HIS A 1 258 ? 17.221 71.059 36.885 1.00 23.95 2475 HIS A C 1
ATOM 2080 O O . HIS A 1 258 ? 16.101 70.617 37.125 1.00 24.37 2475 HIS A O 1
ATOM 2087 N N . VAL A 1 259 ? 17.712 72.158 37.466 1.00 24.65 2476 VAL A N 1
ATOM 2088 C CA . VAL A 1 259 ? 16.953 72.964 38.437 1.00 25.44 2476 VAL A CA 1
ATOM 2089 C C . VAL A 1 259 ? 16.095 74.023 37.723 1.00 26.99 2476 VAL A C 1
ATOM 2090 O O . VAL A 1 259 ? 16.606 74.806 36.910 1.00 26.83 2476 VAL A O 1
ATOM 2094 N N . ILE A 1 260 ? 14.802 74.008 38.051 1.00 28.41 2477 ILE A N 1
ATOM 2095 C CA . ILE A 1 260 ? 13.733 74.785 37.410 1.00 30.48 2477 ILE A CA 1
ATOM 2096 C C . ILE A 1 260 ? 13.276 75.870 38.369 1.00 30.86 2477 ILE A C 1
ATOM 2097 O O . ILE A 1 260 ? 13.192 75.643 39.575 1.00 30.98 2477 ILE A O 1
ATOM 2102 N N . GLU A 1 261 ? 12.953 77.044 37.827 1.00 31.23 2478 GLU A N 1
ATOM 2103 C CA . GLU A 1 261 ? 12.515 78.165 38.652 1.00 31.90 2478 GLU A CA 1
ATOM 2104 C C . GLU A 1 261 ? 11.127 77.927 39.229 1.00 32.07 2478 GLU A C 1
ATOM 2105 O O . GLU A 1 261 ? 10.261 77.329 38.577 1.00 31.49 2478 GLU A O 1
ATOM 2111 N N . GLY A 1 262 ? 10.936 78.394 40.457 1.00 32.61 2479 GLY A N 1
ATOM 2112 C CA . GLY A 1 262 ? 9.676 78.258 41.166 1.00 33.58 2479 GLY A CA 1
ATOM 2113 C C . GLY A 1 262 ? 9.859 77.378 42.383 1.00 34.57 2479 GLY A C 1
ATOM 2114 O O . GLY A 1 262 ? 10.946 76.834 42.607 1.00 34.69 2479 GLY A O 1
ATOM 2115 N N . ASP A 1 263 ? 8.799 77.241 43.171 1.00 35.46 2480 ASP A N 1
ATOM 2116 C CA . ASP A 1 263 ? 8.812 76.348 44.321 1.00 36.27 2480 ASP A CA 1
ATOM 2117 C C . ASP A 1 263 ? 8.259 74.989 43.884 1.00 36.17 2480 ASP A C 1
ATOM 2118 O O . ASP A 1 263 ? 8.084 74.741 42.683 1.00 36.34 2480 ASP A O 1
ATOM 2123 N N . HIS A 1 264 ? 7.974 74.121 44.852 1.00 36.17 2481 HIS A N 1
ATOM 2124 C CA . HIS A 1 264 ? 7.487 72.768 44.558 1.00 36.35 2481 HIS A CA 1
ATOM 2125 C C . HIS A 1 264 ? 6.138 72.746 43.819 1.00 36.13 2481 HIS A C 1
ATOM 2126 O O . HIS A 1 264 ? 5.774 71.721 43.228 1.00 35.97 2481 HIS A O 1
ATOM 2133 N N . ALA A 1 265 ? 5.414 73.869 43.857 1.00 35.96 2482 ALA A N 1
ATOM 2134 C CA . ALA A 1 265 ? 4.112 74.008 43.178 1.00 35.62 2482 ALA A CA 1
ATOM 2135 C C . ALA A 1 265 ? 4.153 74.855 41.900 1.00 35.41 2482 ALA A C 1
ATOM 2136 O O . ALA A 1 265 ? 3.511 74.519 40.907 1.00 36.33 2482 ALA A O 1
ATOM 2138 N N . THR A 1 266 ? 4.901 75.954 41.911 1.00 34.69 2483 THR A N 1
ATOM 2139 C CA . THR A 1 266 ? 4.873 76.877 40.768 1.00 33.82 2483 THR A CA 1
ATOM 2140 C C . THR A 1 266 ? 5.765 76.446 39.617 1.00 32.60 2483 THR A C 1
ATOM 2141 O O . THR A 1 266 ? 5.800 77.097 38.566 1.00 32.02 2483 THR A O 1
ATOM 2145 N N . LEU A 1 267 ? 6.490 75.344 39.792 1.00 31.34 2484 LEU A N 1
ATOM 2146 C CA . LEU A 1 267 ? 7.438 74.971 38.756 1.00 30.38 2484 LEU A CA 1
ATOM 2147 C C . LEU A 1 267 ? 6.743 74.533 37.469 1.00 28.54 2484 LEU A C 1
ATOM 2148 O O . LEU A 1 267 ? 7.364 74.532 36.421 1.00 28.05 2484 LEU A O 1
ATOM 2153 N N . LEU A 1 268 ? 5.461 74.180 37.553 1.00 27.78 2485 LEU A N 1
ATOM 2154 C CA . LEU A 1 268 ? 4.694 73.760 36.372 1.00 27.13 2485 LEU A CA 1
ATOM 2155 C C . LEU A 1 268 ? 3.899 74.899 35.737 1.00 27.03 2485 LEU A C 1
ATOM 2156 O O . LEU A 1 268 ? 2.999 74.672 34.904 1.00 25.49 2485 LEU A O 1
ATOM 2161 N N . GLU A 1 269 ? 4.242 76.125 36.140 1.00 26.67 2486 GLU A N 1
ATOM 2162 C CA . GLU A 1 269 ? 3.630 77.327 35.582 1.00 27.03 2486 GLU A CA 1
ATOM 2163 C C . GLU A 1 269 ? 4.723 78.338 35.290 1.00 26.99 2486 GLU A C 1
ATOM 2164 O O . GLU A 1 269 ? 5.886 78.116 35.615 1.00 26.31 2486 GLU A O 1
ATOM 2170 N N . GLY A 1 270 ? 4.352 79.455 34.669 1.00 27.67 2487 GLY A N 1
ATOM 2171 C CA . GLY A 1 270 ? 5.307 80.550 34.435 1.00 28.22 2487 GLY A CA 1
ATOM 2172 C C . GLY A 1 270 ? 6.666 80.144 33.873 1.00 28.75 2487 GLY A C 1
ATOM 2173 O O . GLY A 1 270 ? 6.762 79.438 32.873 1.00 27.57 2487 GLY A O 1
ATOM 2174 N N . SER A 1 271 ? 7.730 80.605 34.532 1.00 30.27 2488 SER A N 1
ATOM 2175 C CA . SER A 1 271 ? 9.110 80.372 34.072 1.00 31.40 2488 SER A CA 1
ATOM 2176 C C . SER A 1 271 ? 9.554 78.917 34.058 1.00 31.01 2488 SER A C 1
ATOM 2177 O O . SER A 1 271 ? 10.103 78.432 33.056 1.00 31.74 2488 SER A O 1
ATOM 2180 N N . GLY A 1 272 ? 9.325 78.219 35.166 1.00 30.87 2489 GLY A N 1
ATOM 2181 C CA . GLY A 1 272 ? 9.575 76.794 35.229 1.00 30.45 2489 GLY A CA 1
ATOM 2182 C C . GLY A 1 272 ? 8.974 76.066 34.052 1.00 28.84 2489 GLY A C 1
ATOM 2183 O O . GLY A 1 272 ? 9.626 75.233 33.430 1.00 29.98 2489 GLY A O 1
ATOM 2184 N N . LEU A 1 273 ? 7.729 76.412 33.720 1.00 27.52 2490 LEU A N 1
ATOM 2185 C CA . LEU A 1 273 ? 7.019 75.757 32.631 1.00 26.02 2490 LEU A CA 1
ATOM 2186 C C . LEU A 1 273 ? 7.716 75.865 31.278 1.00 25.00 2490 LEU A C 1
ATOM 2187 O O . LEU A 1 273 ? 7.796 74.880 30.528 1.00 24.77 2490 LEU A O 1
ATOM 2192 N N . GLU A 1 274 ? 8.224 77.065 30.962 1.00 24.48 2491 GLU A N 1
ATOM 2193 C CA . GLU A 1 274 ? 8.954 77.242 29.716 1.00 24.09 2491 GLU A CA 1
ATOM 2194 C C . GLU A 1 274 ? 10.166 76.327 29.625 1.00 23.70 2491 GLU A C 1
ATOM 2195 O O . GLU A 1 274 ? 10.457 75.777 28.549 1.00 23.98 2491 GLU A O 1
ATOM 2201 N N . SER A 1 275 ? 10.871 76.161 30.750 1.00 23.97 2492 SER A N 1
ATOM 2202 C CA . SER A 1 275 ? 12.017 75.244 30.810 1.00 24.12 2492 SER A CA 1
ATOM 2203 C C . SER A 1 275 ? 11.640 73.788 30.610 1.00 23.93 2492 SER A C 1
ATOM 2204 O O . SER A 1 275 ? 12.298 73.075 29.844 1.00 24.80 2492 SER A O 1
ATOM 2207 N N . ILE A 1 276 ? 10.583 73.360 31.303 1.00 24.59 2493 ILE A N 1
ATOM 2208 C CA . ILE A 1 276 ? 10.069 71.997 31.179 1.00 24.73 2493 ILE A CA 1
ATOM 2209 C C . ILE A 1 276 ? 9.658 71.718 29.729 1.00 24.01 2493 ILE A C 1
ATOM 2210 O O . ILE A 1 276 ? 10.042 70.695 29.147 1.00 24.54 2493 ILE A O 1
ATOM 2219 N N . ILE A 1 277 ? 8.928 72.653 29.123 1.00 24.14 2494 ILE A N 1
ATOM 2220 C CA . ILE A 1 277 ? 8.514 72.483 27.743 1.00 24.43 2494 ILE A CA 1
ATOM 2221 C C . ILE A 1 277 ? 9.733 72.309 26.834 1.00 24.98 2494 ILE A C 1
ATOM 2222 O O . ILE A 1 277 ? 9.781 71.388 26.015 1.00 25.48 2494 ILE A O 1
ATOM 2227 N N . SER A 1 278 ? 10.735 73.178 26.997 1.00 25.26 2495 SER A N 1
ATOM 2228 C CA . SER A 1 278 ? 11.954 73.107 26.189 1.00 25.74 2495 SER A CA 1
ATOM 2229 C C . SER A 1 278 ? 12.698 71.793 26.354 1.00 25.43 2495 SER A C 1
ATOM 2230 O O . SER A 1 278 ? 13.219 71.246 25.385 1.00 25.78 2495 SER A O 1
ATOM 2233 N N . ILE A 1 279 ? 12.760 71.291 27.586 1.00 25.86 2496 ILE A N 1
ATOM 2234 C CA . ILE A 1 279 ? 13.494 70.058 27.831 1.00 26.02 2496 ILE A CA 1
ATOM 2235 C C . ILE A 1 279 ? 12.735 68.834 27.321 1.00 26.73 2496 ILE A C 1
ATOM 2236 O O . ILE A 1 279 ? 13.348 67.897 26.806 1.00 26.36 2496 ILE A O 1
ATOM 2241 N N . ILE A 1 280 ? 11.404 68.842 27.438 1.00 27.93 2497 ILE A N 1
ATOM 2242 C CA . ILE A 1 280 ? 10.620 67.770 26.842 1.00 29.46 2497 ILE A CA 1
ATOM 2243 C C . ILE A 1 280 ? 10.859 67.738 25.342 1.00 30.90 2497 ILE A C 1
ATOM 2244 O O . ILE A 1 280 ? 11.138 66.684 24.762 1.00 30.79 2497 ILE A O 1
ATOM 2249 N N . HIS A 1 281 ? 10.799 68.908 24.710 1.00 32.33 2498 HIS A N 1
ATOM 2250 C CA . HIS A 1 281 ? 10.931 68.946 23.265 1.00 34.45 2498 HIS A CA 1
ATOM 2251 C C . HIS A 1 281 ? 12.327 68.508 22.754 1.00 34.63 2498 HIS A C 1
ATOM 2252 O O . HIS A 1 281 ? 12.430 67.890 21.694 1.00 35.44 2498 HIS A O 1
ATOM 2259 N N . SER A 1 282 ? 13.380 68.765 23.537 1.00 35.06 2499 SER A N 1
ATOM 2260 C CA . SER A 1 282 ? 14.754 68.382 23.174 1.00 35.24 2499 SER A CA 1
ATOM 2261 C C . SER A 1 282 ? 15.178 66.975 23.593 1.00 35.21 2499 SER A C 1
ATOM 2262 O O . SER A 1 282 ? 16.001 66.334 22.918 1.00 35.08 2499 SER A O 1
ATOM 2265 N N . SER A 1 283 ? 14.642 66.495 24.716 1.00 34.82 2500 SER A N 1
ATOM 2266 C CA . SER A 1 283 ? 15.208 65.306 25.347 1.00 34.86 2500 SER A CA 1
ATOM 2267 C C . SER A 1 283 ? 14.175 64.232 25.647 1.00 34.93 2500 SER A C 1
ATOM 2268 O O . SER A 1 283 ? 14.527 63.200 26.218 1.00 34.44 2500 SER A O 1
#

Solvent-accessible surface area: 12439 Å² total; per-residue (Å²): 171,50,130,33,50,10,8,75,6,127,13,78,12,31,53,91,29,22,109,41,154,48,120,66,82,16,10,0,0,0,0,4,45,48,0,6,7,57,34,0,93,39,0,0,88,114,5,65,20,5,0,34,0,0,14,0,3,108,70,12,47,30,112,29,1,45,27,0,0,39,48,0,5,87,20,0,78,151,66,15,85,126,38,46,4,66,1,0,0,11,18,2,0,0,4,0,0,0,5,0,0,17,35,5,34,75,108,62,66,137,56,108,47,130,11,36,1,17,0,0,2,0,1,8,47,20,15,59,68,120,13,36,75,84,94,88,109,25,83,128,82,46,120,37,33,7,20,0,9,11,0,0,71,12,0,58,77,5,14,156,52,77,49,80,154,0,39,119,48,0,81,106,53,176,21,14,103,63,4,3,55,30,0,5,85,50,0,19,168,52,63,150,61,20,62,124,112,32,0,15,14,9,0,52,4,22,12,100,6,32,46,2,3,40,140,11,96,24,172,71,92,4,116,18,88,2,35,0,0,54,33,153,27,45,83,31,21,35,0,70,122,25,7,90,29,134,33,28,62,80,89,3,86,44,76,102,49,70,0,0,76,56,65,1,9,86,27,0,13,72,30,18,86,93,81

Radius of gyration: 18.76 Å; Cα contacts (8 Å, |Δi|>4): 487; chains: 1; bounding box: 44×40×55 Å

Secondary structure (DSSP, 8-state):
-GGGG---TTS-SEEE-S---SSSPPEEEE--TT--SGGGHHHHHH-SS-EEEE---TTS--S-HHHHHHHHHHHHTTT--SS--EEEEETHHHHHHHHHHHHHHHHHTTS----EEEEES--TTHHHHHHHHHHTTS-TT-HHHHHHHHHHHHHHHHS---HHHHHHHHTTSSSHHHHHHHHHHHHHHH-TTS-HHHHHHHHHHHHHHHHHHHH---SS-B-S-EEEEE---TTTTTGGGTB-S-EEEEE-SS-TTGGGSHHHHHHHHHHHHH-

Organism: Homo sapiens (NCBI:txid9606)

B-factor: mean 23.17, std 7.2, range [9.65, 53.06]

CATH classification: 3.40.50.1820 (+1 more: 1.10.1470.20)

InterPro domains:
  IPR001031 Thioesterase [PF00975] (2242-2500)
  IPR001227 Acyl transferase domain superfamily [G3DSA:3.40.366.10] (490-788)
  IPR006162 Phosphopantetheine attachment site [PS00012] (2151-2166)
  IPR009081 Phosphopantetheine binding ACP domain [PF00550] (2126-2187)
  IPR009081 Phosphopantetheine binding ACP domain [PS50075] (2121-2198)
  IPR011032 GroES-like superfamily [SSF50129] (1559-1674)
  IPR013149 Alcohol dehydrogenase-like, C-terminal [PF00107] (1679-1815)
  IPR013217 Methyltransferase type 12 [PF08242] (1244-1342)
  IPR013968 Polyketide synthase-like, ketoreductase domain [PF08659] (18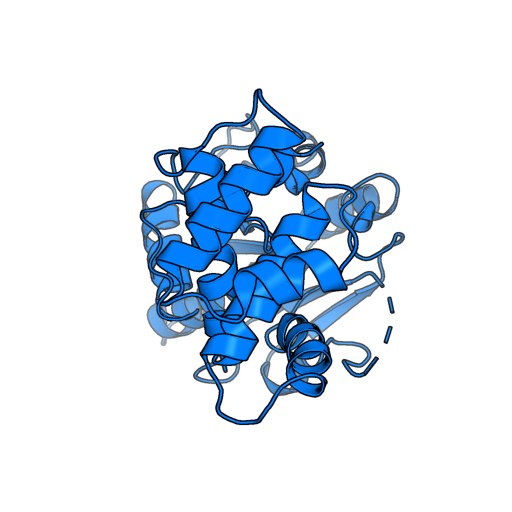86-2064)
  IPR014030 Beta-ketoacyl synthase-like, N-terminal domain [PF00109] (1-237)
  IPR014031 Beta-ketoacyl synthase, C-terminal domain [PF02801] (243-360)
  IPR014043 Acyl transferase domain [PF00698] (493-809)
  IPR014043 Acyl transferase domain [SM00827] (495-789)
  IPR016035 Acyl transferase/acyl hydrolase/lysophospholipase [SSF52151] (492-777)
  IPR016036 Malonyl-CoA ACP transacylase, ACP-binding [SSF55048] (617-673)
  IPR016039 Thiolase-like [G3DSA:3.40.47.10] (1-406)
  IPR016039 Thiolase-like [SSF53901] (2-405)
  IPR018201 Beta-ketoacyl synthase, active site [PS00606] (152-168)
  IPR020806 Polyketide synthase-like, phosphopantetheine-binding domain [SM00823] (2124-2182)
  IPR020807 Polyketide/metazoan fatty acid synthase-like, dehydratase domain [SM00826] (838-1008)